Protein AF-A0A352WAB4-F1 (afdb_monomer)

Mean predicted aligned error: 4.37 Å

Solvent-accessible surface area (backbone atoms only — not comparable to full-atom values): 11635 Å² total; per-residue (Å²): 96,62,97,75,76,41,81,48,67,45,80,41,68,68,40,33,43,57,51,82,35,66,57,53,46,43,22,60,75,52,30,84,79,24,94,40,38,74,42,34,54,68,78,48,79,74,64,39,74,54,77,74,36,40,43,47,30,53,73,90,53,38,40,57,24,40,22,42,33,52,85,38,66,71,46,35,52,53,55,46,51,52,54,46,46,48,40,66,76,67,59,44,40,23,39,37,29,42,61,39,77,81,43,60,67,68,49,40,33,52,43,35,56,57,44,39,71,77,36,74,80,42,43,35,30,31,38,36,80,58,94,53,59,88,44,59,75,74,59,42,27,63,27,34,46,35,40,63,56,27,51,54,52,50,36,43,74,53,56,38,88,81,66,56,49,73,66,58,48,53,53,50,54,50,50,59,56,65,68,41,57,81,87,38,61,85,55,47,42,79,51,78,56,53,94,95,40,71,53,54,69,58,64,45,53,83,56,73,126

Secondary structure (DSSP, 8-state):
-GGGT---EEEE--SB--TT-HHHHHHHHHGGG-TTGGGB-BSSSS---SSS-SB-BSTTT-TT-BBB-TTSHHHHHHHHHHHHHHHHHS---EEEETTGGGS-HHHHHHHHHHHHHH-TT-EEEE--SS--GGG-SSSS-SEEB-HHHHHHHHHHHHTPSSPPPHHHHHHHHHHHHHHS-TTTGGG-B--S--SSS--HHHHHHTT--

Nearest PDB structures (foldseek):
  1j0i-assembly1_B  TM=9.759E-01  e=9.144E-22  Geobacillus stearothermophilus
  7d9b-assembly1_A  TM=9.570E-01  e=9.633E-20  Weissella cibaria
  1ea9-assembly1_C-2  TM=9.624E-01  e=3.804E-19  Bacillus sp. (in: firmicutes)
  7ehh-assembly1_A  TM=9.550E-01  e=3.376E-19  Weissella cibaria
  2z1k-assembly1_A  TM=9.160E-01  e=8.775E-19  Thermus thermophilus HB8

Foldseek 3Di:
DVVVVDAAEDEAELFWDFCPPPLNVQCLVPPPPRPSNQQWAAQDPPFDLDDATRTDADPHRNSRTTTTPCVDPVSLVVRLVVVLCCCQPVVHQEYEYPPQVNHDQVSQLVSLVSSCVSPVRYAYEYADQDDDQVQCPVSGHLEYALNQLLCLVLCAVLLPPVGQDPVNSVVSVVVSCVSHDPSSVVVYNDDNADPVGDDSVVSNVVDPD

Structure (mmCIF, N/CA/C/O backbone):
data_AF-A0A352WAB4-F1
#
_entry.id   AF-A0A352W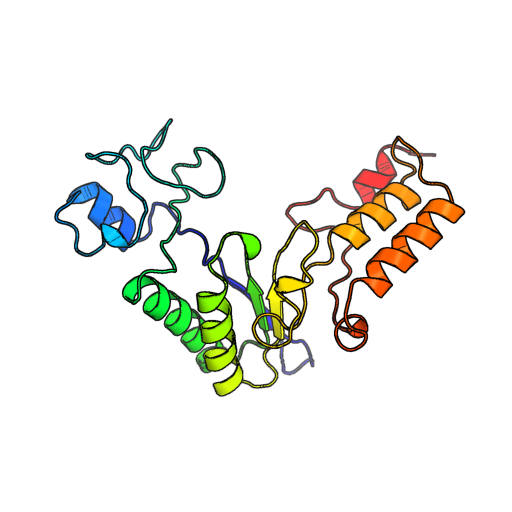AB4-F1
#
loop_
_atom_site.group_PDB
_atom_site.id
_atom_site.type_symbol
_atom_site.label_atom_id
_atom_site.label_alt_id
_atom_site.label_comp_id
_atom_site.label_asym_id
_atom_site.label_entity_id
_atom_site.label_seq_id
_atom_site.pdbx_PDB_ins_code
_atom_site.Cartn_x
_atom_site.Cartn_y
_atom_site.Cartn_z
_atom_site.occupancy
_atom_site.B_iso_or_equiv
_atom_site.auth_seq_id
_atom_site.auth_comp_id
_atom_site.auth_asym_id
_atom_site.auth_atom_id
_atom_site.pdbx_PDB_model_num
ATOM 1 N N . CYS A 1 1 ? -4.179 -21.364 6.417 1.00 95.06 1 CYS A N 1
ATOM 2 C CA . CYS A 1 1 ? -5.005 -20.365 7.130 1.00 95.06 1 CYS A CA 1
ATOM 3 C C . CYS A 1 1 ? -6.498 -20.596 6.914 1.00 95.06 1 CYS A C 1
ATOM 5 O O . CYS A 1 1 ? -7.199 -20.813 7.896 1.00 95.06 1 CYS A O 1
ATOM 7 N N . HIS A 1 2 ? -6.968 -20.674 5.665 1.00 96.94 2 HIS A N 1
ATOM 8 C CA . HIS A 1 2 ? -8.403 -20.753 5.342 1.00 96.94 2 HIS A CA 1
ATOM 9 C C . HIS A 1 2 ? -9.180 -21.908 5.980 1.00 96.94 2 HIS A C 1
ATOM 11 O O . HIS A 1 2 ? -10.268 -21.678 6.490 1.00 96.94 2 HIS A O 1
ATOM 17 N N . GLN A 1 3 ? -8.614 -23.118 6.069 1.00 97.69 3 GLN A N 1
ATOM 18 C CA . GLN A 1 3 ? -9.263 -24.253 6.762 1.00 97.69 3 GLN A CA 1
ATOM 19 C C . GLN A 1 3 ? -9.581 -23.978 8.245 1.00 97.69 3 GLN A C 1
ATOM 21 O O . GLN A 1 3 ? -10.360 -24.700 8.854 1.00 97.69 3 GLN A O 1
ATOM 26 N N . ARG A 1 4 ? -8.966 -22.946 8.836 1.00 97.94 4 ARG A N 1
ATOM 27 C CA . ARG A 1 4 ? -9.195 -22.495 10.215 1.00 97.94 4 ARG A CA 1
ATOM 28 C C . ARG A 1 4 ? -10.014 -21.198 10.288 1.00 97.94 4 ARG A C 1
ATOM 30 O O . ARG A 1 4 ? -10.058 -20.584 11.344 1.00 97.94 4 ARG A O 1
ATOM 37 N N . GLY A 1 5 ? -10.603 -20.744 9.179 1.00 97.19 5 GLY A N 1
ATOM 38 C CA . GLY A 1 5 ? -11.352 -19.483 9.114 1.00 97.19 5 GLY A CA 1
ATOM 39 C C . GLY A 1 5 ? -10.485 -18.219 9.200 1.00 97.19 5 GLY A C 1
ATOM 40 O O . GLY A 1 5 ? -11.012 -17.139 9.441 1.00 97.19 5 GLY A O 1
ATOM 41 N N . ILE A 1 6 ? -9.164 -18.335 9.015 1.00 97.56 6 ILE A N 1
ATOM 42 C CA . ILE A 1 6 ? -8.229 -17.200 9.062 1.00 97.56 6 ILE A CA 1
ATOM 43 C C . ILE A 1 6 ? -8.005 -16.675 7.644 1.00 97.56 6 ILE A C 1
ATOM 45 O O . ILE A 1 6 ? -7.557 -17.433 6.777 1.00 97.56 6 ILE A O 1
ATOM 49 N N . ARG A 1 7 ? -8.286 -15.384 7.447 1.00 97.44 7 ARG A N 1
ATOM 50 C CA . ARG A 1 7 ? -8.025 -14.625 6.217 1.00 97.44 7 ARG A CA 1
ATOM 51 C C . ARG A 1 7 ? -6.558 -14.185 6.148 1.00 97.44 7 ARG A C 1
ATOM 53 O O . ARG A 1 7 ? -5.931 -13.977 7.186 1.00 97.44 7 ARG A O 1
ATOM 60 N N . VAL A 1 8 ? -6.014 -14.059 4.943 1.00 97.56 8 VAL A N 1
ATOM 61 C CA . VAL A 1 8 ? -4.622 -13.673 4.683 1.00 97.56 8 VAL A CA 1
ATOM 62 C C . VAL A 1 8 ? -4.590 -12.379 3.880 1.00 97.56 8 VAL A C 1
ATOM 64 O O . VAL A 1 8 ? -5.117 -12.322 2.773 1.00 97.56 8 VAL A O 1
ATOM 67 N N . VAL A 1 9 ? -3.940 -11.361 4.440 1.00 98.00 9 VAL A N 1
ATOM 68 C CA . VAL A 1 9 ? -3.674 -10.076 3.786 1.00 98.00 9 VAL A CA 1
ATOM 69 C C . VAL A 1 9 ? -2.183 -10.002 3.479 1.00 98.00 9 VAL A C 1
ATOM 71 O O . VAL A 1 9 ? -1.372 -10.305 4.357 1.00 98.00 9 VAL A O 1
ATOM 74 N N . LEU A 1 10 ? -1.828 -9.630 2.249 1.00 98.25 10 LEU A N 1
ATOM 75 C CA . LEU A 1 10 ? -0.438 -9.390 1.853 1.00 98.25 10 LEU A CA 1
ATOM 76 C C . LEU A 1 10 ? -0.120 -7.899 1.815 1.00 98.25 10 LEU A C 1
ATOM 78 O O . LEU A 1 10 ? -1.004 -7.076 1.590 1.00 98.25 10 LEU A O 1
ATOM 82 N N . ASP A 1 11 ? 1.152 -7.577 2.014 1.00 98.19 11 ASP A N 1
ATOM 83 C CA . ASP A 1 11 ? 1.681 -6.224 1.878 1.00 98.19 11 ASP A CA 1
ATOM 84 C C . ASP A 1 11 ? 2.101 -5.955 0.426 1.00 98.19 11 ASP A C 1
ATOM 86 O O . ASP A 1 11 ? 2.753 -6.795 -0.202 1.00 98.19 11 ASP A O 1
ATOM 90 N N . ALA A 1 12 ? 1.712 -4.805 -0.114 1.00 97.50 12 ALA A N 1
ATOM 91 C CA . ALA A 1 12 ? 1.989 -4.374 -1.475 1.00 97.50 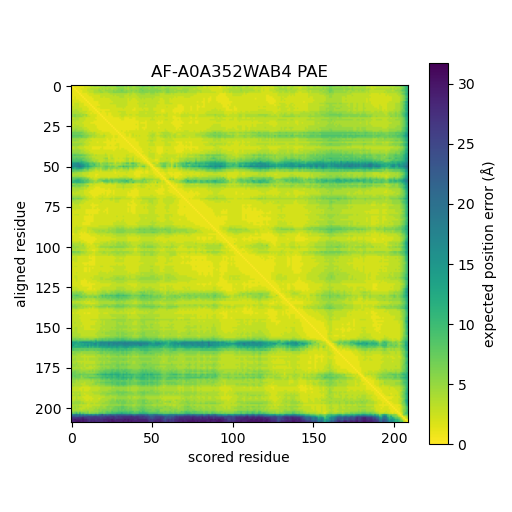12 ALA A CA 1
ATOM 92 C C . ALA A 1 12 ? 2.790 -3.071 -1.474 1.00 97.50 12 ALA A C 1
ATOM 94 O O . ALA A 1 12 ? 2.246 -1.984 -1.274 1.00 97.50 12 ALA A O 1
ATOM 95 N N . VAL A 1 13 ? 4.080 -3.195 -1.787 1.00 97.31 13 VAL A N 1
ATOM 96 C CA . VAL A 1 13 ? 5.016 -2.075 -1.922 1.00 97.31 13 VAL A CA 1
ATOM 97 C C . VAL A 1 13 ? 5.036 -1.604 -3.378 1.00 97.31 13 VAL A C 1
ATOM 99 O O . VAL A 1 13 ? 5.866 -2.032 -4.175 1.00 97.31 13 VAL A O 1
ATOM 102 N N . PHE A 1 14 ? 4.055 -0.779 -3.757 1.00 97.31 14 PHE A N 1
ATOM 103 C CA . PHE A 1 14 ? 3.899 -0.274 -5.135 1.00 97.31 14 PHE A CA 1
ATOM 104 C C . PHE A 1 14 ? 4.425 1.147 -5.346 1.00 97.31 14 PHE A C 1
ATOM 106 O O . PHE A 1 14 ? 4.592 1.569 -6.489 1.00 97.31 14 PHE A O 1
ATOM 113 N N . ASN A 1 15 ? 4.721 1.871 -4.265 1.00 96.94 15 ASN A N 1
ATOM 114 C CA . ASN A 1 15 ? 5.292 3.214 -4.334 1.00 96.94 15 ASN A CA 1
ATOM 115 C C . ASN A 1 15 ? 6.749 3.207 -4.834 1.00 96.94 15 ASN A C 1
ATOM 117 O O . ASN A 1 15 ? 7.172 4.079 -5.591 1.00 96.94 15 ASN A O 1
ATOM 121 N N . HIS A 1 16 ? 7.531 2.215 -4.418 1.00 97.19 16 HIS A N 1
ATOM 122 C CA . HIS A 1 16 ? 8.955 2.105 -4.715 1.00 97.19 16 HIS A CA 1
ATOM 123 C C . HIS A 1 16 ? 9.355 0.638 -4.888 1.00 97.19 16 HIS A C 1
ATOM 125 O O . HIS A 1 16 ? 8.635 -0.263 -4.464 1.00 97.19 16 HIS A O 1
ATOM 131 N N . SER A 1 17 ? 10.505 0.388 -5.512 1.00 97.00 17 SER A N 1
ATOM 132 C CA . SER A 1 17 ? 11.102 -0.950 -5.583 1.00 97.00 17 SER A CA 1
ATOM 133 C C . SER A 1 17 ? 12.377 -1.027 -4.750 1.00 97.00 17 SER A C 1
ATOM 135 O O . SER A 1 17 ? 12.909 -0.006 -4.326 1.00 97.00 17 SER A O 1
ATOM 137 N N . GLY A 1 18 ? 12.916 -2.232 -4.562 1.00 95.94 18 GLY A N 1
ATOM 138 C CA . GLY A 1 18 ? 14.302 -2.393 -4.120 1.00 95.94 18 GLY A CA 1
ATOM 139 C C . GLY A 1 18 ? 15.288 -1.916 -5.190 1.00 95.94 18 GLY A C 1
ATOM 140 O O . GLY A 1 18 ? 14.968 -1.896 -6.384 1.00 95.94 18 GLY A O 1
ATOM 141 N N . SER A 1 19 ? 16.501 -1.544 -4.783 1.00 93.94 19 SER A N 1
ATOM 142 C CA . SER A 1 19 ? 17.574 -1.197 -5.719 1.00 93.94 19 SER A CA 1
ATOM 143 C C . SER A 1 19 ? 18.070 -2.402 -6.516 1.00 93.94 19 SER A C 1
ATOM 145 O O . SER A 1 19 ? 18.648 -2.219 -7.576 1.00 93.94 19 SER A O 1
ATOM 147 N N . ASP A 1 20 ? 17.826 -3.629 -6.071 1.00 96.31 20 ASP A N 1
ATOM 148 C CA . ASP A 1 20 ? 18.112 -4.872 -6.794 1.00 96.31 20 ASP A CA 1
ATOM 149 C C . ASP A 1 20 ? 17.060 -5.222 -7.861 1.00 96.31 20 ASP A C 1
ATOM 151 O O . ASP A 1 20 ? 17.245 -6.169 -8.629 1.00 96.31 20 ASP A O 1
ATOM 155 N N . PHE A 1 21 ? 15.977 -4.445 -7.958 1.00 97.75 21 PHE A N 1
ATOM 156 C CA . PHE A 1 21 ? 14.922 -4.661 -8.938 1.00 97.75 21 PHE A CA 1
ATOM 157 C C . PHE A 1 21 ? 15.471 -4.609 -10.371 1.00 97.75 21 PHE A C 1
ATOM 159 O O . PHE A 1 21 ? 16.141 -3.654 -10.765 1.00 97.75 21 PHE A O 1
ATOM 166 N N . ALA A 1 22 ? 15.177 -5.638 -11.171 1.00 98.06 22 ALA A N 1
ATOM 167 C CA . ALA A 1 22 ? 15.806 -5.829 -12.478 1.00 98.06 22 ALA A CA 1
ATOM 168 C C . ALA A 1 22 ? 15.643 -4.630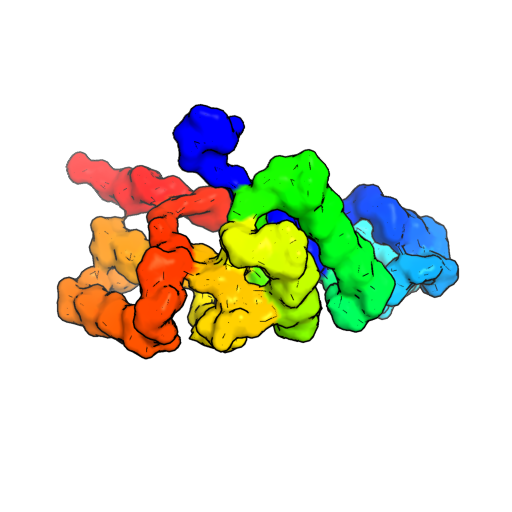 -13.445 1.00 98.06 22 ALA A C 1
ATOM 170 O O . ALA A 1 22 ? 16.651 -4.235 -14.040 1.00 98.06 22 ALA A O 1
ATOM 171 N N . PRO A 1 23 ? 14.459 -3.991 -13.571 1.00 97.75 23 PRO A N 1
ATOM 172 C CA . PRO A 1 23 ? 14.311 -2.732 -14.305 1.00 97.75 23 PRO A CA 1
ATOM 173 C C . PRO A 1 23 ? 15.235 -1.616 -13.813 1.00 97.75 23 PRO A C 1
ATOM 175 O O . PRO A 1 23 ? 15.860 -0.939 -14.623 1.00 97.75 23 PRO A O 1
ATOM 178 N N . PHE A 1 24 ? 15.392 -1.452 -12.498 1.00 97.69 24 PHE A N 1
ATOM 179 C CA . PHE A 1 24 ? 16.281 -0.430 -11.947 1.00 97.69 24 PHE A CA 1
ATOM 180 C C . PHE A 1 24 ? 17.757 -0.747 -12.224 1.00 97.69 24 PHE A C 1
ATOM 182 O O . PHE A 1 24 ? 18.517 0.125 -12.640 1.00 97.69 24 PHE A O 1
ATOM 189 N N . GLN A 1 25 ? 18.164 -2.009 -12.072 1.00 97.69 25 GLN A N 1
ATOM 190 C CA . GLN A 1 25 ? 19.521 -2.463 -12.395 1.00 97.69 25 GLN A CA 1
ATOM 191 C C . GLN A 1 25 ? 19.876 -2.255 -13.875 1.00 97.69 25 GLN A C 1
ATOM 193 O O . GLN A 1 25 ? 21.022 -1.943 -14.208 1.00 97.69 25 GLN A O 1
ATOM 198 N N . ASP A 1 26 ? 18.904 -2.395 -14.778 1.00 97.62 26 ASP A N 1
ATOM 199 C CA . ASP A 1 26 ? 19.096 -2.090 -16.195 1.00 97.62 26 ASP A CA 1
ATOM 200 C C . ASP A 1 26 ? 19.312 -0.588 -16.444 1.00 97.62 26 ASP A C 1
ATOM 202 O O . ASP A 1 26 ? 20.249 -0.227 -17.160 1.00 97.62 26 ASP A O 1
ATOM 206 N N . VAL A 1 27 ? 18.542 0.282 -15.781 1.00 97.00 27 VAL A N 1
ATOM 207 C CA . VAL A 1 27 ? 18.735 1.744 -15.813 1.00 97.00 27 VAL A CA 1
ATOM 208 C C . VAL A 1 27 ? 20.098 2.146 -15.252 1.00 97.00 27 VAL A C 1
ATOM 210 O O . VAL A 1 27 ? 20.774 2.996 -15.827 1.00 97.00 27 VAL A O 1
ATOM 213 N N . VAL A 1 28 ? 20.553 1.526 -14.162 1.00 95.38 28 VAL A N 1
ATOM 214 C CA . VAL A 1 28 ? 21.891 1.783 -13.601 1.00 95.38 28 VAL A CA 1
ATOM 215 C C . VAL A 1 28 ? 22.989 1.428 -14.610 1.00 95.38 28 VAL A C 1
ATOM 217 O O . VAL A 1 28 ? 23.964 2.168 -14.740 1.00 95.38 28 VAL A O 1
ATOM 220 N N . ARG A 1 29 ? 22.828 0.323 -15.350 1.00 96.12 29 ARG A N 1
ATOM 221 C CA . ARG A 1 29 ? 23.814 -0.160 -16.329 1.00 96.12 29 ARG A CA 1
ATOM 222 C C . ARG A 1 29 ? 23.819 0.638 -17.633 1.00 96.12 29 ARG A C 1
ATOM 224 O O . ARG A 1 29 ? 24.889 0.882 -18.182 1.00 96.12 29 ARG A O 1
ATOM 231 N N . THR A 1 30 ? 22.644 0.975 -18.160 1.00 96.25 30 THR A N 1
ATOM 232 C CA . THR A 1 30 ? 22.479 1.505 -19.529 1.00 96.25 30 THR A CA 1
ATOM 233 C C . THR A 1 30 ? 22.049 2.972 -19.565 1.00 96.25 30 THR A C 1
ATOM 235 O O . THR A 1 30 ? 22.106 3.622 -20.606 1.00 96.25 30 THR A O 1
ATOM 238 N N . GLY A 1 31 ? 21.679 3.541 -18.419 1.00 94.94 31 GLY A N 1
ATOM 239 C CA . GLY A 1 31 ? 21.281 4.934 -18.304 1.00 94.94 31 GLY A CA 1
ATOM 240 C C . GLY A 1 31 ? 20.037 5.248 -19.133 1.00 94.94 31 GLY A C 1
ATOM 241 O O . GLY A 1 31 ? 19.014 4.576 -19.021 1.00 94.94 31 GLY A O 1
ATOM 242 N N . ARG A 1 32 ? 20.126 6.305 -19.950 1.00 94.81 32 ARG A N 1
ATOM 243 C CA . ARG A 1 32 ? 19.007 6.823 -20.760 1.00 94.81 32 ARG A CA 1
ATOM 244 C C . ARG A 1 32 ? 18.524 5.851 -21.829 1.00 94.81 32 ARG A C 1
ATOM 246 O O . ARG A 1 32 ? 17.384 5.972 -22.258 1.00 94.81 32 ARG A O 1
ATOM 253 N N . ASP A 1 33 ? 19.381 4.923 -22.238 1.00 96.31 33 ASP A N 1
ATOM 254 C CA . ASP A 1 33 ? 19.072 3.960 -23.293 1.00 96.31 33 ASP A CA 1
ATOM 255 C C . ASP A 1 33 ? 18.287 2.751 -22.755 1.00 96.31 33 ASP A C 1
ATOM 257 O O . ASP A 1 33 ? 17.853 1.897 -23.529 1.00 96.31 33 ASP A O 1
ATOM 261 N N . SER A 1 34 ? 18.075 2.678 -21.433 1.00 97.31 34 SER A N 1
ATOM 262 C CA . SER A 1 34 ? 17.253 1.643 -20.813 1.00 97.31 34 SER A CA 1
ATOM 263 C C . SER A 1 34 ? 15.797 1.746 -21.279 1.00 97.31 34 SER A C 1
ATOM 265 O O . SER A 1 34 ? 15.194 2.819 -21.157 1.00 97.31 34 SER A O 1
ATOM 267 N N . PRO A 1 35 ? 15.152 0.635 -21.683 1.00 96.75 35 PRO A N 1
ATOM 268 C CA . PRO A 1 35 ? 13.706 0.616 -21.900 1.00 96.75 35 PRO A CA 1
ATOM 269 C C . PRO A 1 35 ? 12.908 0.908 -20.616 1.00 96.75 35 PRO A C 1
ATOM 271 O O . PRO A 1 35 ? 11.725 1.234 -20.687 1.00 96.75 35 PRO A O 1
ATOM 274 N N . TYR A 1 36 ? 13.548 0.817 -19.446 1.00 97.75 36 TYR A N 1
ATOM 275 C CA . TYR A 1 36 ? 12.955 1.087 -18.140 1.00 97.75 36 TYR A CA 1
ATOM 276 C C . TYR A 1 36 ? 13.287 2.484 -17.605 1.00 97.75 36 TYR A C 1
ATOM 278 O O . TYR A 1 36 ? 12.899 2.806 -16.487 1.00 97.75 36 TYR A O 1
ATOM 286 N N . ALA A 1 37 ? 13.963 3.347 -18.374 1.00 96.12 37 ALA A N 1
ATOM 287 C CA . ALA A 1 37 ? 14.334 4.690 -17.916 1.00 96.12 37 ALA A CA 1
ATOM 288 C C . ALA A 1 37 ? 13.123 5.508 -17.434 1.00 96.12 37 ALA A C 1
ATOM 290 O O . ALA A 1 37 ? 13.226 6.236 -16.453 1.00 96.12 37 ALA A O 1
ATOM 291 N N . ALA A 1 38 ? 11.965 5.349 -18.085 1.00 97.00 38 ALA A N 1
ATOM 292 C CA . ALA A 1 38 ? 10.726 6.025 -17.703 1.00 97.00 38 ALA 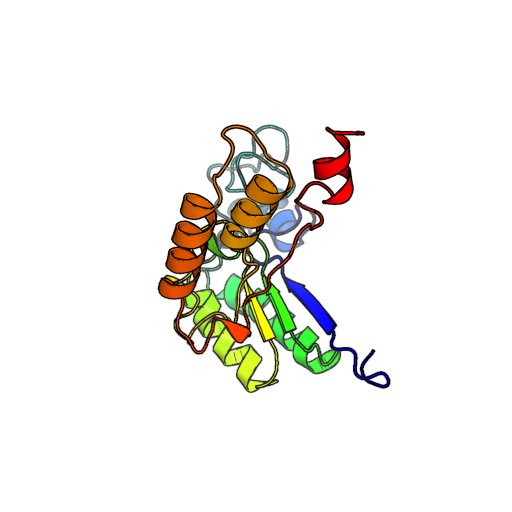A CA 1
ATOM 293 C C . ALA A 1 38 ? 10.047 5.428 -16.456 1.00 97.00 38 ALA A C 1
ATOM 295 O O . ALA A 1 38 ? 9.150 6.054 -15.907 1.00 97.00 38 ALA A O 1
ATOM 296 N N . TRP A 1 39 ? 10.450 4.238 -15.991 1.00 97.94 39 TRP A N 1
ATOM 297 C CA . TRP A 1 39 ? 9.844 3.598 -14.816 1.00 97.94 39 TRP A CA 1
ATOM 298 C C . TRP A 1 39 ? 10.196 4.306 -13.504 1.00 97.94 39 TRP A C 1
ATOM 300 O O . TRP A 1 39 ? 9.540 4.068 -12.492 1.00 97.94 39 TRP A O 1
ATOM 310 N N . PHE A 1 40 ? 11.207 5.176 -13.525 1.00 97.19 40 PHE A N 1
ATOM 311 C CA . PHE A 1 40 ? 11.717 5.905 -12.371 1.00 97.19 40 PHE A CA 1
ATOM 312 C C . PHE A 1 40 ? 11.872 7.384 -12.725 1.00 97.19 40 PHE A C 1
ATOM 314 O O . PHE A 1 40 ? 12.186 7.733 -13.864 1.00 97.19 40 PHE A O 1
ATOM 321 N N . ASN A 1 41 ? 11.716 8.269 -11.745 1.00 96.06 41 ASN A N 1
ATOM 322 C CA . ASN A 1 41 ? 11.993 9.688 -11.943 1.00 96.06 41 ASN A CA 1
ATOM 323 C C . ASN A 1 41 ? 13.485 9.979 -11.729 1.00 96.06 41 ASN A C 1
ATOM 325 O O . ASN A 1 41 ? 13.961 10.045 -10.597 1.00 96.06 41 ASN A O 1
ATOM 329 N N . ILE A 1 42 ? 14.244 10.125 -12.816 1.00 96.12 42 ILE A N 1
ATOM 330 C CA . ILE A 1 42 ? 15.704 10.292 -12.785 1.00 96.12 42 ILE A CA 1
ATOM 331 C C . ILE A 1 42 ? 16.077 11.741 -13.092 1.00 96.12 42 ILE A C 1
ATOM 333 O O . ILE A 1 42 ? 15.822 12.246 -14.185 1.00 96.12 42 ILE A O 1
ATOM 337 N N . TYR A 1 43 ? 16.772 12.395 -12.162 1.00 94.88 43 TYR A N 1
ATOM 338 C CA . TYR A 1 43 ? 17.172 13.797 -12.294 1.00 94.88 43 TYR A CA 1
ATOM 339 C C . TYR A 1 43 ? 18.430 13.969 -13.149 1.00 94.88 43 TYR A C 1
ATOM 341 O O . TYR A 1 43 ? 18.575 14.957 -13.873 1.00 94.88 43 TYR A O 1
ATOM 349 N N . LYS A 1 44 ? 19.378 13.026 -13.061 1.00 95.25 44 LYS A N 1
ATOM 350 C CA . LYS A 1 44 ? 20.656 13.100 -13.781 1.00 95.25 44 LYS A CA 1
ATOM 351 C C . LYS A 1 44 ? 21.212 11.710 -14.098 1.00 95.25 44 LYS A C 1
ATOM 353 O O . LYS A 1 44 ? 21.024 10.771 -13.341 1.00 95.25 44 LYS A O 1
ATOM 358 N N . TYR A 1 45 ? 21.958 11.620 -15.199 1.00 93.38 45 TYR A N 1
ATOM 359 C CA . TYR A 1 45 ? 22.739 10.440 -15.582 1.00 93.38 45 TYR A CA 1
ATOM 360 C C . TYR A 1 45 ? 24.249 10.748 -15.529 1.00 93.38 45 TYR A C 1
ATOM 362 O O . TYR A 1 45 ? 24.625 11.904 -15.765 1.00 93.38 45 TYR A O 1
ATOM 370 N N . PRO A 1 46 ? 25.123 9.756 -15.260 1.00 93.00 46 PRO A N 1
ATOM 371 C CA . PRO A 1 46 ? 24.804 8.376 -14.865 1.00 93.00 46 PRO A CA 1
ATOM 372 C C . PRO A 1 46 ? 24.139 8.305 -13.480 1.00 93.00 46 PRO A C 1
ATOM 374 O O . PRO A 1 46 ? 24.213 9.266 -12.713 1.00 93.00 46 PRO A O 1
ATOM 377 N N . ILE A 1 47 ? 23.467 7.191 -13.176 1.00 93.19 47 ILE A N 1
ATOM 378 C CA . ILE A 1 47 ? 22.795 6.995 -11.884 1.00 93.19 47 ILE A CA 1
ATOM 379 C C . ILE A 1 47 ? 23.827 6.944 -10.756 1.00 93.19 47 ILE A C 1
ATOM 381 O O . ILE A 1 47 ? 24.825 6.230 -10.837 1.00 93.19 47 ILE A O 1
ATOM 385 N N . VAL A 1 48 ? 23.558 7.678 -9.682 1.00 90.31 48 VAL A N 1
ATOM 386 C CA . VAL A 1 48 ? 24.302 7.617 -8.424 1.00 90.31 48 VAL A CA 1
ATOM 387 C C . VAL A 1 48 ? 23.429 6.863 -7.426 1.00 90.31 48 VAL A C 1
ATOM 389 O O . VAL A 1 48 ? 22.539 7.440 -6.819 1.00 90.31 48 VAL A O 1
ATOM 392 N N . ALA A 1 49 ? 23.645 5.555 -7.273 1.00 82.62 49 ALA A N 1
ATOM 393 C CA . ALA A 1 49 ? 22.840 4.690 -6.397 1.00 82.62 49 ALA A CA 1
ATOM 394 C C . ALA A 1 49 ? 23.402 4.567 -4.963 1.00 82.62 49 ALA A C 1
ATOM 396 O O . ALA A 1 49 ? 23.202 3.561 -4.289 1.00 82.62 49 ALA A O 1
ATOM 397 N N . SER A 1 50 ? 24.136 5.579 -4.494 1.00 83.75 50 SER A N 1
ATOM 398 C CA . SER A 1 50 ? 24.761 5.602 -3.167 1.00 83.75 50 SER A CA 1
ATOM 399 C C . SER A 1 50 ? 24.884 7.029 -2.643 1.00 83.75 50 SER A C 1
ATOM 401 O O . SER A 1 50 ? 25.144 7.943 -3.424 1.00 83.75 50 SER A O 1
ATOM 403 N N . GLY A 1 51 ? 24.798 7.226 -1.328 1.00 86.94 51 GLY A N 1
ATOM 404 C CA . GLY A 1 51 ? 24.923 8.556 -0.730 1.00 86.94 51 GLY A CA 1
ATOM 405 C C . GLY A 1 51 ? 23.728 9.435 -1.092 1.00 86.94 51 GLY A C 1
ATOM 406 O O . GLY A 1 51 ? 22.635 9.184 -0.604 1.00 86.94 51 GLY A O 1
ATOM 407 N N . ALA A 1 52 ? 23.937 10.446 -1.938 1.00 89.31 52 ALA A N 1
ATOM 408 C CA . ALA A 1 52 ? 22.879 11.330 -2.426 1.00 89.31 52 ALA A CA 1
ATOM 409 C C . ALA A 1 52 ? 22.369 10.846 -3.800 1.00 89.31 52 ALA A C 1
ATOM 411 O O . ALA A 1 52 ? 23.027 11.122 -4.811 1.00 89.31 52 ALA A O 1
ATOM 412 N N . PRO A 1 53 ? 21.237 10.115 -3.861 1.00 93.25 53 PRO A N 1
ATOM 413 C CA . PRO A 1 53 ? 20.711 9.611 -5.118 1.00 93.25 53 PRO A CA 1
ATOM 414 C C . PRO A 1 53 ? 20.254 10.744 -6.036 1.00 93.25 53 PRO A C 1
ATOM 416 O O . PRO A 1 53 ? 19.714 11.756 -5.594 1.00 93.25 53 PRO A O 1
ATOM 419 N N . ASN A 1 54 ? 20.471 10.570 -7.338 1.00 94.69 54 ASN A N 1
ATOM 420 C CA . ASN A 1 54 ? 20.073 11.525 -8.375 1.00 94.69 54 ASN A CA 1
ATOM 421 C C . ASN A 1 54 ? 18.789 11.103 -9.107 1.00 94.69 54 ASN A C 1
ATOM 423 O O . ASN A 1 54 ? 18.640 11.336 -10.308 1.00 94.69 54 ASN A O 1
ATOM 427 N N . TYR A 1 55 ? 17.881 10.488 -8.361 1.00 95.06 55 TYR A N 1
ATOM 428 C CA . TYR A 1 55 ? 16.554 10.043 -8.766 1.00 95.06 55 TYR A CA 1
ATOM 429 C C . TYR A 1 55 ? 15.616 10.129 -7.556 1.00 95.06 55 TYR A C 1
ATOM 431 O O . TYR A 1 55 ? 16.070 10.265 -6.417 1.00 95.06 55 TYR A O 1
ATOM 439 N N . GLU A 1 56 ? 14.314 10.081 -7.800 1.00 95.62 56 GLU A N 1
ATOM 440 C CA . GLU A 1 56 ? 13.299 10.090 -6.753 1.00 95.62 56 GLU A CA 1
ATOM 441 C C . GLU A 1 56 ? 13.278 8.761 -5.989 1.00 95.62 56 GLU A C 1
ATOM 443 O O . GLU A 1 56 ? 13.327 7.680 -6.579 1.00 95.62 56 GLU A O 1
ATOM 448 N N . THR A 1 57 ? 13.214 8.841 -4.663 1.00 95.31 57 THR A N 1
ATOM 449 C CA . THR A 1 57 ? 13.222 7.688 -3.755 1.00 95.31 57 THR A CA 1
ATOM 450 C C . THR A 1 57 ? 11.995 7.701 -2.863 1.00 95.31 57 THR A C 1
ATOM 452 O O . THR A 1 57 ? 11.339 8.731 -2.731 1.00 95.31 57 THR A O 1
ATOM 455 N N . PHE A 1 58 ? 11.724 6.587 -2.185 1.00 90.75 58 PHE A N 1
ATOM 456 C CA . PHE A 1 58 ? 10.915 6.641 -0.974 1.00 90.75 58 PHE A CA 1
ATOM 457 C C . PHE A 1 58 ? 11.568 7.584 0.039 1.00 90.75 58 PHE A C 1
ATOM 459 O O . PHE A 1 58 ? 12.765 7.464 0.328 1.00 90.75 58 PHE A O 1
ATOM 466 N N . SER A 1 59 ? 10.783 8.520 0.578 1.00 87.50 59 SER A N 1
ATOM 467 C CA . SER A 1 59 ? 11.289 9.588 1.439 1.00 87.50 59 SER A CA 1
ATOM 468 C C . SER A 1 59 ? 12.459 10.355 0.785 1.00 87.50 59 SER A C 1
ATOM 470 O O . SER A 1 59 ? 12.675 10.325 -0.429 1.00 87.50 59 SER A O 1
ATOM 472 N N . CYS A 1 60 ? 13.237 11.086 1.579 1.00 84.19 60 CYS A N 1
ATOM 473 C CA . CYS A 1 60 ? 14.353 11.882 1.083 1.00 84.19 60 CYS A CA 1
ATOM 474 C C . CYS A 1 60 ? 15.677 11.105 1.156 1.00 84.19 60 CYS A C 1
ATOM 476 O O . CYS A 1 60 ? 16.264 10.962 2.228 1.00 84.19 60 CYS A O 1
ATOM 478 N N . GLY A 1 61 ? 16.177 10.651 0.001 1.00 86.38 61 GLY A N 1
ATOM 479 C CA . GLY A 1 61 ? 17.565 10.204 -0.153 1.00 86.38 61 GLY A CA 1
ATOM 480 C C . GLY A 1 61 ? 17.836 8.733 0.169 1.00 86.38 61 GLY A C 1
ATOM 481 O O . GLY A 1 61 ? 18.994 8.362 0.368 1.00 86.38 61 GLY A O 1
ATOM 482 N N . ILE A 1 62 ? 16.812 7.875 0.202 1.00 92.31 62 ILE A N 1
ATOM 483 C CA . ILE A 1 62 ? 16.990 6.439 0.452 1.00 92.31 62 ILE A CA 1
ATOM 484 C C . ILE A 1 62 ? 17.357 5.735 -0.860 1.00 92.31 62 ILE A C 1
ATOM 486 O O . ILE A 1 62 ? 16.506 5.226 -1.584 1.00 92.31 62 ILE A O 1
ATOM 490 N N . ALA A 1 63 ? 18.654 5.682 -1.168 1.00 93.00 63 ALA A N 1
ATOM 491 C CA . ALA A 1 63 ? 19.169 5.124 -2.425 1.00 93.00 63 ALA A CA 1
ATOM 492 C C . ALA A 1 63 ? 18.841 3.628 -2.658 1.00 93.00 63 ALA A C 1
ATOM 494 O O . ALA A 1 63 ? 18.995 3.117 -3.763 1.00 93.00 63 ALA A O 1
ATOM 495 N N . SER A 1 64 ? 18.401 2.891 -1.638 1.00 94.31 64 SER A N 1
ATOM 496 C CA . SER A 1 64 ? 17.945 1.505 -1.801 1.00 94.31 64 SER A CA 1
ATOM 497 C C . SER A 1 64 ? 16.496 1.382 -2.281 1.00 94.31 64 SER A C 1
ATOM 499 O O . SER A 1 64 ? 16.061 0.266 -2.544 1.00 94.31 64 SER A O 1
ATOM 501 N N . MET A 1 65 ? 15.751 2.490 -2.359 1.00 96.44 65 MET A N 1
ATOM 502 C CA . MET A 1 65 ? 14.305 2.505 -2.600 1.00 96.44 65 MET A CA 1
ATOM 503 C C . MET A 1 65 ? 13.919 3.498 -3.711 1.00 96.44 65 MET A C 1
ATOM 505 O O . MET A 1 65 ? 13.320 4.536 -3.419 1.00 96.44 65 MET A O 1
ATOM 509 N N . PRO A 1 66 ? 14.278 3.242 -4.982 1.00 96.94 66 PRO A N 1
ATOM 510 C CA . PRO A 1 66 ? 13.841 4.068 -6.110 1.00 96.94 66 PRO A CA 1
ATOM 511 C C . PRO A 1 66 ? 12.309 4.090 -6.252 1.00 96.94 66 PRO A C 1
ATOM 513 O O . PRO A 1 66 ? 11.664 3.038 -6.275 1.00 96.94 66 PRO A O 1
ATOM 516 N N . LYS A 1 67 ? 11.726 5.290 -6.373 1.00 97.44 67 LYS A N 1
ATOM 517 C CA . LYS A 1 67 ? 10.279 5.481 -6.541 1.00 97.44 67 LYS A CA 1
ATOM 518 C C . LYS A 1 67 ? 9.837 5.052 -7.941 1.00 97.44 67 LYS A C 1
ATOM 520 O O . LYS A 1 67 ? 10.477 5.399 -8.936 1.00 97.44 67 LYS A O 1
ATOM 525 N N . LEU A 1 68 ? 8.735 4.313 -8.005 1.00 97.81 68 LEU A N 1
ATOM 526 C CA . LEU A 1 68 ? 8.135 3.831 -9.244 1.00 97.81 68 LEU A CA 1
ATOM 527 C C . LEU A 1 68 ? 7.142 4.852 -9.806 1.00 97.81 68 LEU A C 1
ATOM 529 O O . LEU A 1 68 ? 6.270 5.363 -9.101 1.00 97.81 68 LEU A O 1
ATOM 533 N N . MET A 1 69 ? 7.228 5.095 -11.110 1.00 96.94 69 MET A N 1
ATOM 534 C CA . MET A 1 69 ? 6.338 6.002 -11.833 1.00 96.94 69 MET A CA 1
ATOM 535 C C . MET A 1 69 ? 5.035 5.291 -12.211 1.00 96.94 69 MET A C 1
ATOM 537 O O . MET A 1 69 ? 4.871 4.788 -13.319 1.00 96.94 69 MET A O 1
ATOM 541 N N . THR A 1 70 ? 4.109 5.196 -11.255 1.00 95.38 70 THR A N 1
ATOM 542 C CA . THR A 1 70 ? 2.817 4.481 -11.387 1.00 95.38 70 THR A CA 1
ATOM 543 C C . THR A 1 70 ? 1.821 5.128 -12.364 1.00 95.38 70 THR A C 1
ATOM 545 O O . THR A 1 70 ? 0.805 4.527 -12.735 1.00 95.38 70 THR A O 1
ATOM 548 N N . ASP A 1 71 ? 2.114 6.343 -12.822 1.00 93.25 71 ASP A N 1
ATOM 549 C CA . ASP A 1 71 ? 1.451 7.010 -13.940 1.00 93.25 71 ASP A CA 1
ATOM 550 C C . ASP A 1 71 ? 1.837 6.394 -15.297 1.00 93.25 71 ASP A C 1
ATOM 552 O O . ASP A 1 71 ? 1.026 6.415 -16.225 1.00 93.25 71 ASP A O 1
ATOM 556 N N . GLN A 1 72 ? 3.022 5.781 -15.405 1.00 96.25 72 GLN A N 1
ATOM 557 C CA . GLN A 1 72 ? 3.466 5.107 -16.620 1.00 96.25 72 GLN A CA 1
ATOM 558 C C . GLN A 1 72 ? 2.677 3.813 -16.852 1.00 96.25 72 GLN A C 1
ATOM 560 O O . GLN A 1 72 ? 2.705 2.918 -15.999 1.00 96.25 72 GLN A O 1
ATOM 565 N N . PRO A 1 73 ? 2.044 3.632 -18.030 1.00 96.44 73 PRO A N 1
ATOM 566 C CA . PRO A 1 73 ? 1.224 2.453 -18.311 1.00 96.44 73 PRO A CA 1
ATOM 567 C C . PRO A 1 73 ? 1.955 1.119 -18.115 1.00 96.44 73 PRO A C 1
ATOM 569 O O . PRO A 1 73 ? 1.371 0.170 -17.605 1.00 96.44 73 PRO A O 1
ATOM 572 N N . ALA A 1 74 ? 3.243 1.048 -18.470 1.00 97.06 74 ALA A N 1
ATOM 573 C CA . ALA A 1 74 ? 4.039 -0.172 -18.322 1.00 97.06 74 ALA A CA 1
ATOM 574 C C . ALA A 1 74 ? 4.286 -0.547 -16.849 1.00 97.06 74 ALA A C 1
ATOM 576 O O . ALA A 1 74 ? 4.180 -1.719 -16.492 1.00 97.06 74 ALA A O 1
ATOM 577 N N . VAL A 1 75 ? 4.572 0.444 -15.995 1.00 97.44 75 VAL A N 1
ATOM 578 C CA . VAL A 1 75 ? 4.741 0.246 -14.545 1.00 97.44 75 VAL A CA 1
ATOM 579 C C . VAL A 1 75 ? 3.409 -0.160 -13.931 1.00 97.44 75 VAL A C 1
ATOM 581 O O . VAL A 1 75 ? 3.340 -1.137 -13.188 1.00 97.44 75 VAL A O 1
ATOM 584 N N . ARG A 1 76 ? 2.338 0.563 -14.279 1.00 97.44 76 ARG A N 1
ATOM 585 C CA . ARG A 1 76 ? 0.991 0.276 -13.794 1.00 97.44 76 ARG A CA 1
ATOM 586 C C . ARG A 1 76 ? 0.578 -1.158 -14.096 1.00 97.44 76 ARG A C 1
ATOM 588 O O . ARG A 1 76 ? 0.181 -1.879 -13.184 1.00 97.44 76 ARG A O 1
ATOM 595 N N . GLU A 1 77 ? 0.709 -1.570 -15.354 1.00 98.12 77 GLU A N 1
ATOM 596 C CA . GLU A 1 77 ? 0.335 -2.914 -15.781 1.00 98.12 77 GLU A CA 1
ATOM 597 C C . GLU A 1 77 ? 1.153 -3.977 -15.045 1.00 98.12 77 GLU A C 1
ATOM 599 O O . GLU A 1 77 ? 0.581 -4.937 -14.535 1.00 98.12 77 GLU A O 1
ATOM 604 N N . TYR A 1 78 ? 2.470 -3.784 -14.923 1.00 98.25 78 TYR A N 1
ATOM 605 C CA . TYR A 1 78 ? 3.348 -4.713 -14.212 1.00 98.25 78 TYR A CA 1
ATOM 606 C C . TYR A 1 78 ? 2.918 -4.919 -12.750 1.00 98.25 78 TYR A C 1
ATOM 608 O O . TYR A 1 78 ? 2.782 -6.056 -12.293 1.00 98.25 78 TYR A O 1
ATOM 616 N N . LEU A 1 79 ? 2.669 -3.829 -12.019 1.00 98.25 79 LEU A N 1
ATOM 617 C CA . LEU A 1 79 ? 2.309 -3.886 -10.600 1.00 98.25 79 LEU A CA 1
ATOM 618 C C . LEU A 1 79 ? 0.919 -4.490 -10.384 1.00 98.25 79 LEU A C 1
ATOM 620 O O . LEU A 1 79 ? 0.747 -5.345 -9.513 1.00 98.25 79 LEU A O 1
ATOM 624 N N . ILE A 1 80 ? -0.070 -4.093 -11.194 1.00 98.44 80 ILE A N 1
ATOM 625 C CA . ILE A 1 80 ? -1.418 -4.645 -11.058 1.00 98.44 80 ILE A CA 1
ATOM 626 C C . ILE A 1 80 ? -1.425 -6.128 -11.447 1.00 98.44 80 ILE A C 1
ATOM 628 O O . ILE A 1 80 ? -1.997 -6.926 -10.708 1.00 98.44 80 ILE A O 1
ATOM 632 N N . GLN A 1 81 ? -0.735 -6.544 -12.517 1.00 98.31 81 GLN A N 1
ATOM 633 C CA . GLN A 1 81 ? -0.616 -7.969 -12.859 1.00 98.31 81 GLN A CA 1
ATOM 634 C C . GLN A 1 81 ? 0.029 -8.790 -11.741 1.00 98.31 81 GLN A C 1
ATOM 636 O O . GLN A 1 81 ? -0.417 -9.909 -11.482 1.00 98.31 81 GLN A O 1
ATOM 641 N N . ALA A 1 82 ? 1.041 -8.250 -11.055 1.00 97.88 82 ALA A N 1
ATOM 642 C CA . ALA A 1 82 ? 1.641 -8.920 -9.906 1.00 97.88 82 ALA A CA 1
ATOM 643 C C . ALA A 1 82 ? 0.608 -9.138 -8.787 1.00 97.88 82 ALA A C 1
ATOM 645 O O . ALA A 1 82 ? 0.487 -10.244 -8.260 1.00 97.88 82 ALA A O 1
ATOM 646 N N . ALA A 1 83 ? -0.190 -8.120 -8.462 1.00 98.12 83 ALA A N 1
ATOM 647 C CA . ALA A 1 83 ? -1.255 -8.246 -7.470 1.00 98.12 83 ALA A CA 1
ATOM 648 C C . ALA A 1 83 ? -2.341 -9.243 -7.897 1.00 98.12 83 ALA A C 1
ATOM 650 O O . ALA A 1 83 ? -2.788 -10.079 -7.109 1.00 98.12 83 ALA A O 1
ATOM 651 N N . GLU A 1 84 ? -2.754 -9.199 -9.161 1.00 98.31 84 GLU A N 1
ATOM 652 C CA . GLU A 1 84 ? -3.719 -10.145 -9.700 1.00 98.31 84 GLU A CA 1
ATOM 653 C C . GLU A 1 84 ? -3.205 -11.588 -9.649 1.00 98.31 84 GLU A C 1
ATOM 655 O O . GLU A 1 84 ? -3.967 -12.494 -9.314 1.00 98.31 84 GLU A O 1
ATOM 660 N N . TYR A 1 85 ? -1.924 -11.805 -9.964 1.00 98.19 85 TYR A N 1
ATOM 661 C CA . TYR A 1 85 ? -1.277 -13.112 -9.886 1.00 98.19 85 TYR A CA 1
ATO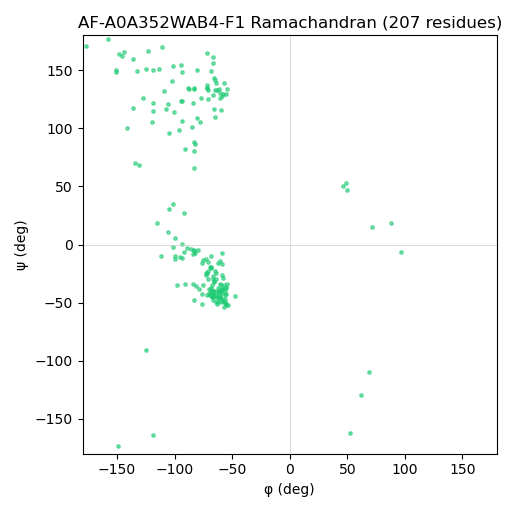M 662 C C . TYR A 1 85 ? -1.395 -13.687 -8.475 1.00 98.19 85 TYR A C 1
ATOM 664 O O . TYR A 1 85 ? -1.960 -14.761 -8.301 1.00 98.19 85 TYR A O 1
ATOM 672 N N . TRP A 1 86 ? -0.971 -12.950 -7.446 1.00 97.81 86 TRP A N 1
ATOM 673 C CA . TRP A 1 86 ? -1.067 -13.435 -6.065 1.00 97.81 86 TRP A CA 1
ATOM 674 C C . TRP A 1 86 ? -2.518 -13.596 -5.591 1.00 97.81 86 TRP A C 1
ATOM 676 O O . TRP A 1 86 ? -2.819 -14.517 -4.831 1.00 97.81 86 TRP A O 1
ATOM 686 N N . THR A 1 87 ? -3.434 -12.755 -6.078 1.00 97.38 87 THR A N 1
ATOM 687 C CA . THR A 1 87 ? -4.873 -12.874 -5.786 1.00 97.38 87 THR A CA 1
ATOM 688 C C . THR A 1 87 ? -5.473 -14.143 -6.386 1.00 97.38 87 THR A C 1
ATOM 690 O O . THR A 1 87 ? -6.261 -14.806 -5.717 1.00 97.38 87 THR A O 1
ATOM 693 N N . ARG A 1 88 ? -5.081 -14.524 -7.608 1.00 97.12 88 ARG A N 1
ATOM 694 C CA . ARG A 1 88 ? -5.545 -15.754 -8.268 1.00 97.12 88 ARG A CA 1
ATOM 695 C C . ARG A 1 88 ? -4.871 -17.005 -7.711 1.00 97.12 88 ARG A C 1
ATOM 697 O O . ARG A 1 88 ? -5.559 -17.942 -7.323 1.00 97.12 88 ARG A O 1
ATOM 704 N N . GLU A 1 89 ? -3.544 -17.008 -7.648 1.00 96.25 89 GLU A N 1
ATOM 705 C CA . GLU A 1 89 ? -2.759 -18.216 -7.374 1.00 96.25 89 GLU A CA 1
ATOM 706 C C . GLU A 1 89 ? -2.722 -18.585 -5.889 1.00 96.25 89 GLU A C 1
ATOM 708 O O . GLU A 1 89 ? -2.773 -19.762 -5.539 1.00 96.25 89 GLU A O 1
ATOM 713 N N . LEU A 1 90 ? -2.645 -17.591 -4.996 1.00 94.00 90 LEU A N 1
ATOM 714 C CA . LEU A 1 90 ? -2.619 -17.827 -3.546 1.00 94.00 90 LEU A CA 1
ATOM 715 C C . LEU A 1 90 ? -3.968 -17.585 -2.867 1.00 94.00 90 LEU A C 1
ATOM 717 O O . LEU A 1 90 ? -4.071 -17.792 -1.656 1.00 94.00 90 LEU A O 1
ATOM 721 N N . ALA A 1 91 ? -4.987 -17.160 -3.622 1.00 94.44 91 ALA A N 1
ATOM 722 C CA . ALA A 1 91 ? -6.309 -16.822 -3.102 1.00 94.44 91 ALA A CA 1
ATOM 723 C C . ALA A 1 91 ? -6.232 -15.867 -1.895 1.00 94.44 91 ALA A C 1
ATOM 725 O O . ALA A 1 91 ? -6.847 -16.112 -0.853 1.00 94.44 91 ALA A O 1
ATOM 726 N N . VAL A 1 92 ? -5.426 -14.802 -2.010 1.00 96.56 92 VAL A N 1
ATOM 727 C CA . VAL A 1 92 ? -5.283 -13.826 -0.923 1.00 96.56 92 VAL A CA 1
ATOM 728 C C . VAL A 1 92 ? -6.601 -13.096 -0.678 1.00 96.56 92 VAL A C 1
ATOM 730 O O . VAL A 1 92 ? -7.353 -12.770 -1.599 1.00 96.56 92 VAL A O 1
ATOM 733 N N . ASP A 1 93 ? -6.889 -12.844 0.594 1.00 98.06 93 ASP A N 1
ATOM 734 C CA . ASP A 1 93 ? -8.150 -12.250 1.031 1.00 98.06 93 ASP A CA 1
ATOM 735 C C . ASP A 1 93 ? -8.078 -10.725 1.123 1.00 98.06 93 ASP A C 1
ATOM 737 O O . ASP A 1 93 ? -9.094 -10.081 1.369 1.00 98.06 93 ASP A O 1
ATOM 741 N N . GLY A 1 94 ? -6.896 -10.138 0.944 1.00 97.94 94 GLY A N 1
ATOM 742 C CA . GLY A 1 94 ? -6.731 -8.696 0.953 1.00 97.94 94 GLY A CA 1
ATOM 743 C C . GLY A 1 94 ? -5.316 -8.219 0.666 1.00 97.94 94 GLY A C 1
ATOM 744 O O . GLY A 1 94 ? -4.357 -8.995 0.666 1.00 97.94 94 GLY A O 1
ATOM 745 N N . TRP A 1 95 ? -5.216 -6.908 0.482 1.00 98.56 95 TRP A N 1
ATOM 746 C CA . TRP A 1 95 ? -3.989 -6.164 0.241 1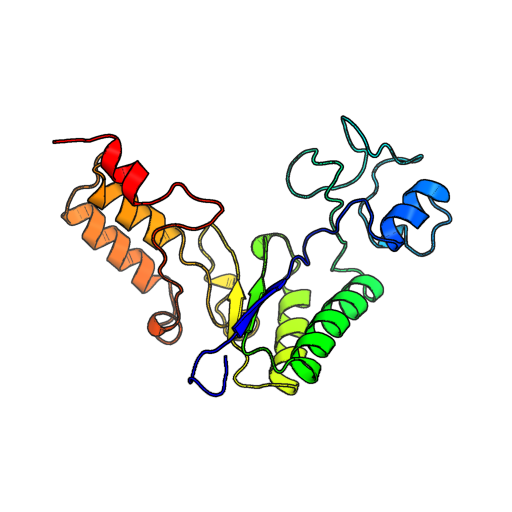.00 98.56 95 TRP A CA 1
ATOM 747 C C . TRP A 1 95 ? -3.877 -5.002 1.226 1.00 98.56 95 TRP A C 1
ATOM 749 O O . TRP A 1 95 ? -4.785 -4.175 1.308 1.00 98.56 95 TRP A O 1
ATOM 759 N N . ARG A 1 96 ? -2.758 -4.930 1.951 1.00 98.44 96 ARG A N 1
ATOM 760 C CA . ARG A 1 96 ? -2.292 -3.734 2.660 1.00 98.44 96 ARG A CA 1
ATOM 761 C C . ARG A 1 96 ? -1.346 -2.997 1.723 1.00 98.44 96 ARG A C 1
ATOM 763 O O . ARG A 1 96 ? -0.394 -3.587 1.236 1.00 98.44 96 ARG A O 1
ATOM 770 N N . LEU A 1 97 ? -1.643 -1.739 1.441 1.00 98.00 97 LEU A N 1
ATOM 771 C CA . LEU A 1 97 ? -0.935 -0.922 0.464 1.00 98.00 97 LEU A CA 1
ATOM 772 C C . LEU A 1 97 ? 0.041 -0.005 1.199 1.00 98.00 97 LEU A C 1
ATOM 774 O O . LEU A 1 97 ? -0.406 0.857 1.952 1.00 98.00 97 LEU A O 1
ATOM 778 N N . ASP A 1 98 ? 1.336 -0.219 0.997 1.00 96.31 98 ASP A N 1
ATOM 779 C CA . ASP A 1 98 ? 2.419 0.558 1.606 1.00 96.31 98 ASP A CA 1
ATOM 780 C C . ASP A 1 98 ? 2.495 1.967 1.008 1.00 96.31 98 ASP A C 1
ATOM 782 O O . ASP A 1 98 ? 2.459 2.113 -0.220 1.00 96.31 98 ASP A O 1
ATOM 786 N N . VAL A 1 99 ? 2.602 2.988 1.870 1.00 92.50 99 VAL A N 1
ATOM 787 C CA . VAL A 1 99 ? 2.766 4.406 1.473 1.00 92.50 99 VAL A CA 1
ATOM 788 C C . VAL A 1 99 ? 1.771 4.796 0.365 1.00 92.50 99 VAL A C 1
ATOM 790 O O . VAL A 1 99 ? 2.123 5.279 -0.718 1.00 92.50 99 VAL A O 1
ATOM 793 N N . ALA A 1 100 ? 0.495 4.478 0.596 1.00 93.69 100 ALA A N 1
ATOM 794 C CA . ALA A 1 100 ? -0.523 4.509 -0.450 1.00 93.69 100 ALA A CA 1
ATOM 795 C C . ALA A 1 100 ? -0.896 5.937 -0.885 1.00 93.69 100 ALA A C 1
ATOM 797 O O . ALA A 1 100 ? -1.379 6.143 -2.001 1.00 93.69 100 ALA A O 1
ATOM 798 N N . ASP A 1 101 ? -0.657 6.915 -0.012 1.00 92.38 101 ASP A N 1
ATOM 799 C CA . ASP A 1 101 ? -0.888 8.343 -0.218 1.00 92.38 101 ASP A CA 1
ATOM 800 C C . ASP A 1 101 ? 0.068 8.988 -1.233 1.00 92.38 101 ASP A C 1
ATOM 802 O O . ASP A 1 101 ? -0.269 10.020 -1.813 1.00 92.38 101 ASP A O 1
ATOM 806 N N . GLU A 1 102 ? 1.214 8.364 -1.521 1.00 92.94 102 GLU A N 1
ATOM 807 C CA . GLU A 1 102 ? 2.173 8.851 -2.523 1.00 92.94 102 GLU A CA 1
ATOM 808 C C . GLU A 1 102 ? 1.991 8.250 -3.929 1.00 92.94 102 GLU A C 1
ATOM 810 O O . GLU A 1 102 ? 2.760 8.565 -4.848 1.00 92.94 102 GLU A O 1
ATOM 815 N N . VAL A 1 103 ? 0.999 7.376 -4.110 1.00 94.50 103 VAL A N 1
ATOM 816 C CA . VAL A 1 103 ? 0.678 6.729 -5.388 1.00 94.50 103 VAL A CA 1
ATOM 817 C C . VAL A 1 103 ? -0.539 7.406 -6.017 1.00 94.50 103 VAL A C 1
ATOM 819 O O . VAL A 1 103 ? -1.497 7.773 -5.336 1.00 94.50 103 VAL A O 1
ATOM 822 N N . HIS A 1 104 ? -0.514 7.582 -7.341 1.00 90.81 104 HIS A N 1
ATOM 823 C CA . HIS A 1 104 ? -1.545 8.341 -8.046 1.00 90.81 104 HIS A CA 1
ATOM 824 C C . HIS A 1 104 ? -2.948 7.710 -7.876 1.00 90.81 104 HIS A C 1
ATOM 826 O O . HIS A 1 104 ? -3.100 6.513 -8.122 1.00 90.81 104 HIS A O 1
ATOM 832 N N . PRO A 1 105 ? -4.012 8.480 -7.562 1.00 92.31 105 PRO A N 1
ATOM 833 C CA . PRO A 1 105 ? -5.359 7.935 -7.326 1.00 92.31 105 PRO A CA 1
ATOM 834 C C . PRO A 1 105 ? -5.925 7.070 -8.463 1.00 92.31 105 PRO A C 1
ATOM 836 O O . PRO A 1 105 ? -6.628 6.092 -8.218 1.00 92.31 105 PRO A O 1
ATOM 839 N N . ASP A 1 106 ? -5.605 7.394 -9.720 1.00 94.94 106 ASP A N 1
ATOM 840 C CA . ASP A 1 106 ? -6.060 6.596 -10.871 1.00 94.94 106 ASP A CA 1
ATOM 841 C C . ASP A 1 106 ? -5.465 5.185 -10.899 1.00 94.94 106 ASP A C 1
ATOM 843 O O . ASP A 1 106 ? -6.143 4.255 -11.336 1.00 94.94 106 ASP A O 1
ATOM 847 N N . PHE A 1 107 ? -4.242 5.004 -10.385 1.00 97.62 107 PHE A N 1
ATOM 848 C CA . PHE A 1 107 ? -3.674 3.672 -10.188 1.00 97.62 107 PHE A CA 1
ATOM 849 C C . PHE A 1 107 ? -4.557 2.870 -9.227 1.00 97.62 107 PHE A C 1
ATOM 851 O O . PHE A 1 107 ? -4.914 1.732 -9.522 1.00 97.62 107 PHE A O 1
ATOM 858 N N . TRP A 1 108 ? -4.987 3.477 -8.115 1.00 97.69 108 TRP A N 1
ATOM 859 C CA . TRP A 1 108 ? -5.825 2.809 -7.119 1.00 97.69 108 TRP A CA 1
ATOM 860 C C . TRP A 1 108 ? -7.229 2.473 -7.615 1.00 97.69 108 TRP A C 1
ATOM 862 O O . TRP A 1 108 ? -7.756 1.412 -7.274 1.00 97.69 108 TRP A O 1
ATOM 872 N N . ARG A 1 109 ? -7.823 3.323 -8.459 1.00 97.75 109 ARG A N 1
ATOM 873 C CA . ARG A 1 109 ? -9.115 3.035 -9.107 1.00 97.75 109 ARG A CA 1
ATOM 874 C C . ARG A 1 109 ? -9.036 1.818 -10.021 1.00 97.75 109 ARG A C 1
ATOM 876 O O . ARG A 1 109 ? -9.905 0.940 -9.985 1.00 97.75 109 ARG A O 1
ATOM 883 N N . GLU A 1 110 ? -7.985 1.752 -10.834 1.00 98.12 110 GLU A N 1
ATOM 884 C CA . GLU A 1 110 ? -7.752 0.623 -11.732 1.00 98.12 110 GLU A CA 1
ATOM 885 C C . GLU A 1 110 ? -7.425 -0.653 -10.946 1.00 98.12 110 GLU A C 1
ATOM 887 O O . GLU A 1 110 ? -8.034 -1.699 -11.182 1.00 98.12 110 GLU A O 1
ATOM 892 N N . PHE A 1 111 ? -6.548 -0.540 -9.944 1.00 98.50 111 PHE A N 1
ATOM 893 C CA . PHE A 1 111 ? -6.203 -1.614 -9.018 1.00 98.50 111 PHE A CA 1
ATOM 894 C C . PHE A 1 111 ? -7.452 -2.209 -8.365 1.00 98.50 111 PHE A C 1
ATOM 896 O O . PHE A 1 111 ? -7.679 -3.415 -8.457 1.00 98.50 111 PHE A O 1
ATOM 903 N N . ARG A 1 112 ? -8.317 -1.372 -7.774 1.00 98.44 112 ARG A N 1
ATOM 904 C CA . ARG A 1 112 ? -9.581 -1.822 -7.178 1.00 98.44 112 ARG A CA 1
ATOM 905 C C . ARG A 1 112 ? -10.424 -2.582 -8.189 1.00 98.44 112 ARG A C 1
ATOM 907 O O . ARG A 1 112 ? -10.881 -3.680 -7.888 1.00 98.44 112 ARG A O 1
ATOM 914 N N . THR A 1 113 ? -10.632 -2.002 -9.368 1.00 98.44 113 THR A N 1
ATOM 915 C CA . THR A 1 113 ? -11.476 -2.594 -10.413 1.00 98.44 113 THR A CA 1
ATOM 916 C C . THR A 1 113 ? -10.991 -3.997 -10.778 1.00 98.44 113 THR A C 1
ATOM 918 O O . THR A 1 113 ? -11.785 -4.937 -10.803 1.00 98.44 113 THR A O 1
ATOM 921 N N . ARG A 1 114 ? -9.682 -4.160 -10.991 1.00 98.44 114 ARG A N 1
ATOM 922 C CA . ARG A 1 114 ? -9.073 -5.435 -11.394 1.00 98.44 114 ARG A CA 1
ATOM 923 C C . ARG A 1 114 ? -9.055 -6.471 -10.269 1.00 98.44 114 ARG A C 1
ATOM 925 O O . ARG A 1 114 ? -9.439 -7.618 -10.488 1.00 98.44 114 ARG A O 1
ATOM 932 N N . ILE A 1 115 ? -8.710 -6.073 -9.047 1.00 98.38 115 ILE A N 1
ATOM 933 C CA . ILE A 1 115 ? -8.692 -6.983 -7.892 1.00 98.38 115 ILE A CA 1
ATOM 934 C C . ILE A 1 115 ? -10.102 -7.442 -7.513 1.00 98.38 115 ILE A C 1
ATOM 936 O O . ILE A 1 115 ? -10.325 -8.638 -7.316 1.00 98.38 115 ILE A O 1
ATOM 940 N N . LYS A 1 116 ? -11.079 -6.528 -7.483 1.00 98.12 116 LYS A N 1
ATOM 941 C CA . LYS A 1 116 ? -12.480 -6.869 -7.189 1.00 98.12 116 LYS A CA 1
ATOM 942 C C . LYS A 1 116 ? -13.118 -7.727 -8.284 1.00 98.12 116 LYS A C 1
ATOM 944 O O . LYS A 1 116 ? -14.006 -8.514 -7.972 1.00 98.12 116 LYS A O 1
ATOM 949 N N . ALA A 1 117 ? -12.660 -7.626 -9.536 1.00 98.25 117 ALA A N 1
ATOM 950 C CA . ALA A 1 117 ? -13.095 -8.521 -10.610 1.00 98.25 117 ALA A CA 1
ATOM 951 C C . ALA A 1 117 ? -12.630 -9.975 -10.402 1.00 98.25 117 ALA A C 1
ATOM 953 O O . ALA A 1 117 ? -13.316 -10.899 -10.832 1.00 98.25 117 ALA A O 1
ATOM 954 N N . ILE A 1 118 ? -11.492 -10.186 -9.730 1.00 97.94 118 ILE A N 1
ATOM 955 C CA . ILE A 1 118 ? -10.974 -11.521 -9.395 1.00 97.94 118 ILE A CA 1
ATOM 956 C C . ILE A 1 118 ? -11.630 -12.052 -8.118 1.00 97.94 118 ILE A C 1
ATOM 958 O O . ILE A 1 118 ? -12.078 -13.195 -8.075 1.00 97.94 118 ILE A O 1
ATOM 962 N N . ASN A 1 119 ? -11.674 -11.225 -7.074 1.00 97.50 119 ASN A N 1
ATOM 963 C CA . ASN A 1 119 ? -12.259 -11.567 -5.786 1.00 97.50 119 ASN A CA 1
ATOM 964 C C . ASN A 1 119 ? -13.007 -10.343 -5.220 1.00 97.50 119 ASN A C 1
ATOM 966 O O . ASN A 1 119 ? -12.374 -9.454 -4.643 1.00 97.50 119 ASN A O 1
ATOM 970 N N . PRO A 1 120 ? -14.349 -10.292 -5.341 1.00 97.44 120 PRO A N 1
ATOM 971 C CA . PRO A 1 120 ? -15.158 -9.186 -4.818 1.00 97.44 120 PRO A CA 1
ATOM 972 C C . PRO A 1 120 ? -14.993 -8.960 -3.306 1.00 97.44 120 PRO A C 1
ATOM 974 O O . PRO A 1 120 ? -15.076 -7.824 -2.832 1.00 97.44 120 PRO A O 1
ATOM 977 N N . GLU A 1 121 ? -14.682 -10.028 -2.567 1.00 96.50 121 GLU A N 1
ATOM 978 C CA . GLU A 1 121 ? -14.482 -10.020 -1.115 1.00 96.50 121 GLU A CA 1
ATOM 979 C C . GLU A 1 121 ? -13.047 -9.642 -0.708 1.00 96.50 121 GLU A C 1
ATOM 981 O O . GLU A 1 121 ? -12.757 -9.542 0.482 1.00 96.50 121 GLU A O 1
ATOM 986 N N . CYS A 1 122 ? -12.134 -9.435 -1.666 1.00 97.62 122 CYS A N 1
ATOM 987 C CA . CYS A 1 122 ? -10.745 -9.077 -1.378 1.00 97.62 122 CYS A CA 1
ATOM 988 C C . CYS A 1 122 ? -10.676 -7.696 -0.719 1.00 97.62 122 CYS A C 1
ATOM 990 O O . CYS A 1 122 ? -11.057 -6.703 -1.337 1.00 97.62 122 CYS A O 1
ATOM 992 N N . LEU A 1 123 ? -10.208 -7.621 0.523 1.00 97.62 123 LEU A N 1
ATOM 993 C CA . LEU A 1 123 ? -10.150 -6.388 1.302 1.00 97.62 123 LEU A CA 1
ATOM 994 C C . LEU A 1 123 ? -8.976 -5.504 0.858 1.00 97.62 123 LEU A C 1
ATOM 996 O O . LEU A 1 123 ? -7.832 -5.948 0.874 1.00 97.62 123 LEU A O 1
ATOM 1000 N N . ILE A 1 124 ? -9.234 -4.241 0.517 1.00 98.38 124 ILE A N 1
ATOM 1001 C CA . ILE A 1 124 ? -8.187 -3.280 0.132 1.00 98.38 124 ILE A CA 1
ATOM 1002 C C . ILE A 1 124 ? -7.980 -2.259 1.251 1.00 98.38 124 ILE A C 1
ATOM 1004 O O . ILE A 1 124 ? -8.884 -1.482 1.568 1.00 98.38 124 ILE A O 1
ATOM 1008 N N . ILE A 1 125 ? -6.779 -2.254 1.826 1.00 98.06 125 ILE A N 1
ATOM 1009 C CA . ILE A 1 125 ? -6.407 -1.467 2.999 1.00 98.06 125 ILE A CA 1
ATOM 1010 C C . ILE A 1 125 ? -5.272 -0.506 2.634 1.00 98.06 125 ILE A C 1
ATOM 1012 O O . ILE A 1 125 ? -4.161 -0.947 2.360 1.00 98.06 125 ILE A O 1
ATOM 1016 N N . GLY A 1 126 ? -5.517 0.802 2.683 1.00 97.56 126 GLY A N 1
ATOM 1017 C CA . GLY A 1 126 ? -4.462 1.803 2.501 1.00 97.56 126 GLY A CA 1
ATOM 1018 C C . GLY A 1 126 ? -3.671 2.076 3.783 1.00 97.56 126 GLY A C 1
ATOM 1019 O O . GLY A 1 126 ? -4.263 2.289 4.846 1.00 97.56 126 GLY A O 1
ATOM 1020 N N . GLU A 1 12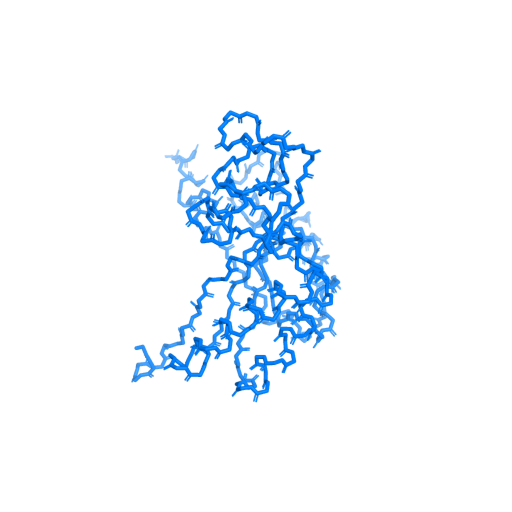7 ? -2.345 2.136 3.700 1.00 96.94 127 GLU A N 1
ATOM 1021 C CA . GLU A 1 127 ? -1.551 2.864 4.685 1.00 96.94 127 GLU A CA 1
ATOM 1022 C C . GLU A 1 127 ? -1.575 4.357 4.354 1.00 96.94 127 GLU A C 1
ATOM 1024 O O . GLU A 1 127 ? -0.979 4.796 3.375 1.00 96.94 127 GLU A O 1
ATOM 1029 N N . VAL A 1 128 ? -2.282 5.130 5.180 1.00 94.38 128 VAL A N 1
ATOM 1030 C CA . VAL A 1 128 ? -2.327 6.591 5.095 1.00 94.38 128 VAL A CA 1
ATOM 1031 C C . VAL A 1 128 ? -2.198 7.136 6.509 1.00 94.38 128 VAL A C 1
ATOM 1033 O O . VAL A 1 128 ? -3.030 6.864 7.375 1.00 94.38 128 VAL A O 1
ATOM 1036 N N . MET A 1 129 ? -1.133 7.892 6.762 1.00 90.06 129 MET A N 1
ATOM 1037 C CA . MET A 1 129 ? -0.791 8.358 8.113 1.00 90.06 129 MET A CA 1
ATOM 1038 C C . MET A 1 129 ? -1.668 9.526 8.591 1.00 90.06 129 MET A C 1
ATOM 1040 O O . MET A 1 129 ? -1.680 9.844 9.782 1.00 90.06 129 MET A O 1
ATOM 1044 N N . HIS A 1 130 ? -2.373 10.174 7.662 1.00 90.00 130 HIS A N 1
ATOM 1045 C CA . HIS A 1 130 ? -3.203 11.358 7.870 1.00 90.00 130 HIS A CA 1
ATOM 1046 C C . HIS A 1 130 ? -4.680 11.087 7.523 1.00 90.00 130 HIS A C 1
ATOM 1048 O O . HIS A 1 130 ? -5.112 9.939 7.439 1.00 90.00 130 HIS A O 1
ATOM 1054 N N . ASP A 1 131 ? -5.483 12.143 7.351 1.00 86.94 131 ASP A N 1
ATOM 1055 C CA . ASP A 1 131 ? -6.874 12.001 6.911 1.00 86.94 131 ASP A CA 1
ATOM 1056 C C . ASP A 1 131 ? -6.951 11.330 5.530 1.00 86.94 131 ASP A C 1
ATOM 1058 O O . ASP A 1 131 ? -6.305 11.776 4.584 1.00 86.94 131 ASP A O 1
ATOM 1062 N N . ALA A 1 132 ? -7.732 10.255 5.427 1.00 90.44 132 ALA A N 1
ATOM 1063 C CA . ALA A 1 132 ? -7.822 9.429 4.225 1.00 90.44 132 ALA A CA 1
ATOM 1064 C C . ALA A 1 132 ? -9.212 9.461 3.570 1.00 90.44 132 ALA A C 1
ATOM 1066 O O . ALA A 1 132 ? -9.547 8.569 2.788 1.00 90.44 132 ALA A O 1
ATOM 1067 N N . VAL A 1 133 ? -10.048 10.461 3.886 1.00 90.50 133 VAL A N 1
ATOM 1068 C CA . VAL A 1 133 ? -11.444 10.522 3.409 1.00 90.50 133 VAL A CA 1
ATOM 1069 C C . VAL A 1 133 ? -11.521 10.493 1.878 1.00 90.50 133 VAL A C 1
ATOM 1071 O O . VAL A 1 133 ? -12.421 9.867 1.317 1.00 90.50 133 VAL A O 1
ATOM 1074 N N . SER A 1 134 ? -10.551 11.107 1.195 1.00 92.31 134 SER A N 1
ATOM 1075 C CA . SER A 1 134 ? -10.446 11.131 -0.272 1.00 92.31 134 SER A CA 1
ATOM 1076 C C . SER A 1 134 ? -10.229 9.755 -0.913 1.00 92.31 134 SER A C 1
ATOM 1078 O O . SER A 1 134 ? -10.581 9.574 -2.077 1.00 92.31 134 SER A O 1
ATOM 1080 N N . PHE A 1 135 ? -9.676 8.788 -0.178 1.00 93.12 135 PHE A N 1
ATOM 1081 C CA . PHE A 1 135 ? -9.447 7.422 -0.656 1.00 93.12 135 PHE A CA 1
ATOM 1082 C C . PHE A 1 135 ? -10.599 6.463 -0.308 1.00 93.12 135 PHE A C 1
ATOM 1084 O O . PHE A 1 135 ? -10.677 5.352 -0.833 1.00 93.12 135 PHE A O 1
ATOM 1091 N N . LEU A 1 136 ? -11.518 6.894 0.562 1.00 94.38 136 LEU A N 1
ATOM 1092 C CA . LEU A 1 136 ? -12.615 6.095 1.122 1.00 94.38 136 LEU A CA 1
ATOM 1093 C C . LEU A 1 136 ? -13.973 6.458 0.497 1.00 94.38 136 LEU A C 1
ATOM 1095 O O . LEU A 1 136 ? -15.036 6.362 1.117 1.00 94.38 136 LEU A O 1
ATOM 1099 N N . THR A 1 137 ? -13.945 6.877 -0.768 1.00 92.44 137 THR A N 1
ATOM 1100 C CA . THR A 1 137 ? -15.122 7.226 -1.576 1.00 92.44 137 THR A CA 1
ATOM 1101 C C . THR A 1 137 ? -15.806 6.022 -2.229 1.00 92.44 137 THR A C 1
ATOM 1103 O O . THR A 1 137 ? -16.889 6.178 -2.790 1.00 92.44 137 THR A O 1
ATOM 1106 N N . GLY A 1 138 ? -15.227 4.822 -2.101 1.00 92.69 138 GLY A N 1
ATOM 1107 C CA . GLY A 1 138 ? -15.765 3.553 -2.613 1.00 92.69 138 GLY A CA 1
ATOM 1108 C C . GLY A 1 138 ? -15.204 3.124 -3.975 1.00 92.69 138 GLY A C 1
ATOM 1109 O O . GLY A 1 138 ? -15.468 2.007 -4.421 1.00 92.69 138 GLY A O 1
ATOM 1110 N N . ASP A 1 139 ? -14.406 3.981 -4.612 1.00 95.50 139 ASP A N 1
ATOM 1111 C CA . ASP A 1 139 ? -13.728 3.753 -5.894 1.00 95.50 139 ASP A CA 1
ATOM 1112 C C . ASP A 1 139 ? -12.249 3.357 -5.746 1.00 95.50 139 ASP A C 1
ATOM 1114 O O . ASP A 1 139 ? -11.650 2.921 -6.723 1.00 95.50 139 ASP A O 1
ATOM 1118 N N . GLN A 1 140 ? -11.670 3.456 -4.544 1.00 96.69 140 GLN A N 1
ATOM 1119 C CA . GLN A 1 140 ? -10.264 3.130 -4.266 1.00 96.69 140 GLN A CA 1
ATOM 1120 C C . GLN A 1 140 ? -10.145 2.088 -3.135 1.00 96.69 140 GLN A C 1
ATOM 1122 O O . GLN A 1 140 ? -10.191 0.881 -3.396 1.00 96.69 140 GLN A O 1
ATOM 1127 N N . PHE A 1 141 ? -10.039 2.509 -1.873 1.00 97.25 141 PHE A N 1
ATOM 1128 C CA . PHE A 1 141 ? -9.827 1.591 -0.747 1.00 97.25 141 PHE A CA 1
ATOM 1129 C C . PHE A 1 141 ? -11.146 1.189 -0.080 1.00 97.25 141 PHE A C 1
ATOM 1131 O O . PHE A 1 141 ? -12.135 1.921 -0.137 1.00 97.25 141 PHE A O 1
ATOM 1138 N N . ASP A 1 142 ? -11.164 0.016 0.558 1.00 96.81 142 ASP A N 1
ATOM 1139 C CA . ASP A 1 142 ? -12.273 -0.385 1.434 1.00 96.81 142 ASP A CA 1
ATOM 1140 C C . ASP A 1 142 ? -12.095 0.196 2.842 1.00 96.81 142 ASP A C 1
ATOM 1142 O O . ASP A 1 142 ? -13.070 0.525 3.518 1.00 96.81 142 ASP A O 1
ATOM 1146 N N . THR A 1 143 ? -10.842 0.313 3.288 1.00 96.31 143 THR A N 1
ATOM 1147 C CA . THR A 1 143 ? -10.473 0.823 4.609 1.00 96.31 143 THR A CA 1
ATOM 1148 C C . THR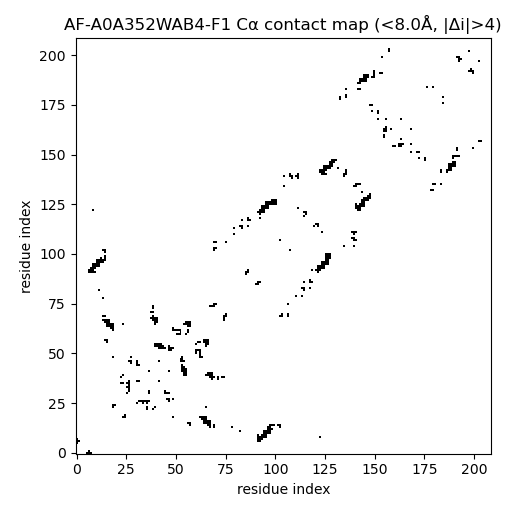 A 1 143 ? -9.032 1.346 4.622 1.00 96.31 143 THR A C 1
ATOM 1150 O O . THR A 1 143 ? -8.311 1.250 3.628 1.00 96.31 143 THR A O 1
ATOM 1153 N N . VAL A 1 144 ? -8.604 1.902 5.753 1.00 96.69 144 VAL A N 1
ATOM 1154 C CA . VAL A 1 144 ? -7.234 2.356 6.002 1.00 96.69 144 VAL A CA 1
ATOM 1155 C C . VAL A 1 144 ? -6.749 1.946 7.386 1.00 96.69 144 VAL A C 1
ATOM 1157 O O . VAL A 1 144 ? -7.546 1.696 8.297 1.00 96.69 144 VAL A O 1
ATOM 1160 N N . MET A 1 145 ? -5.428 1.933 7.554 1.00 97.06 145 MET A N 1
ATOM 1161 C CA . MET A 1 145 ? -4.788 1.930 8.869 1.00 97.06 145 MET A CA 1
ATOM 1162 C C . MET A 1 145 ? -5.113 3.249 9.578 1.00 97.06 145 MET A C 1
ATOM 1164 O O . MET A 1 145 ? -4.670 4.315 9.160 1.00 97.06 145 MET A O 1
ATOM 1168 N N . HIS A 1 146 ? -5.935 3.201 10.627 1.00 95.25 146 HIS A N 1
ATOM 1169 C CA . HIS A 1 146 ? -6.549 4.397 11.205 1.00 95.25 146 HIS A CA 1
ATOM 1170 C C . HIS A 1 146 ? -5.607 5.108 12.195 1.00 95.25 146 HIS A C 1
ATOM 1172 O O . HIS A 1 146 ? -5.857 5.182 13.401 1.00 95.25 146 HIS A O 1
ATOM 1178 N N . TYR A 1 147 ? -4.502 5.642 11.674 1.00 95.00 147 TYR A N 1
ATOM 1179 C CA . TYR A 1 147 ? -3.456 6.311 12.448 1.00 95.00 147 TYR A CA 1
ATOM 1180 C C . TYR A 1 147 ? -3.932 7.540 13.247 1.00 95.00 147 TYR A C 1
ATOM 1182 O O . TYR A 1 147 ? -3.526 7.653 14.404 1.00 95.00 147 TYR A O 1
ATOM 1190 N N . PRO A 1 148 ? -4.827 8.416 12.739 1.00 94.44 148 PRO A N 1
ATOM 1191 C CA . PRO A 1 148 ? -5.371 9.514 13.546 1.00 94.44 148 PRO A CA 1
ATOM 1192 C C . PRO A 1 148 ? -6.075 9.043 14.828 1.00 94.44 148 PRO A C 1
ATOM 1194 O O . PRO A 1 148 ? -5.920 9.649 15.888 1.00 94.44 148 PRO A O 1
ATOM 1197 N N . TRP A 1 149 ? -6.807 7.926 14.756 1.00 95.25 149 TRP A N 1
ATOM 1198 C CA . TRP A 1 149 ? -7.407 7.296 15.933 1.00 95.25 149 TRP A CA 1
ATOM 1199 C C . TRP A 1 149 ? -6.354 6.672 16.844 1.00 95.25 149 TRP A C 1
ATOM 1201 O O . TRP A 1 149 ? -6.426 6.855 18.058 1.00 95.25 149 TRP A O 1
ATOM 1211 N N . GLN A 1 150 ? -5.351 5.994 16.273 1.00 94.88 150 GLN A N 1
ATOM 1212 C CA . GLN A 1 150 ? -4.241 5.441 17.049 1.00 94.88 150 GLN A CA 1
ATOM 1213 C C . GLN A 1 150 ? -3.550 6.539 17.864 1.00 94.88 150 GLN A C 1
ATOM 1215 O O . GLN A 1 150 ? -3.370 6.361 19.065 1.00 94.88 150 GLN A O 1
ATOM 1220 N N . HIS A 1 151 ? -3.172 7.664 17.246 1.00 92.75 151 HIS A N 1
ATOM 1221 C CA . HIS A 1 151 ? -2.488 8.764 17.941 1.00 92.75 151 HIS A CA 1
ATOM 1222 C C . HIS A 1 151 ? -3.337 9.306 19.077 1.00 92.75 151 HIS A C 1
ATOM 1224 O O . HIS A 1 151 ? -2.863 9.350 20.207 1.00 92.75 151 HIS A O 1
ATOM 1230 N N . LEU A 1 152 ? -4.611 9.603 18.809 1.00 94.38 152 LEU A N 1
ATOM 1231 C CA . LEU A 1 152 ? -5.537 10.091 19.826 1.00 94.38 152 LEU A CA 1
ATOM 1232 C C . LEU A 1 152 ? -5.636 9.131 21.021 1.00 94.38 152 LEU A C 1
ATOM 1234 O O . LEU A 1 152 ? -5.531 9.552 22.173 1.00 94.38 152 LEU A O 1
ATOM 1238 N N . CYS A 1 153 ? -5.837 7.837 20.761 1.00 94.50 153 CYS A N 1
ATOM 1239 C CA . CYS A 1 153 ? -5.968 6.841 21.818 1.00 94.50 153 CYS A CA 1
ATOM 1240 C C . CYS A 1 153 ? -4.663 6.636 22.588 1.00 94.50 153 CYS A C 1
ATOM 1242 O O . CYS A 1 153 ? -4.690 6.568 23.815 1.00 94.50 153 CYS A O 1
ATOM 1244 N N . VAL A 1 154 ? -3.525 6.544 21.899 1.00 92.62 154 VAL A N 1
ATOM 1245 C CA . VAL A 1 154 ? -2.224 6.348 22.546 1.00 92.62 154 VAL A CA 1
ATOM 1246 C C . VAL A 1 154 ? -1.842 7.571 23.376 1.00 92.62 154 VAL A C 1
ATOM 1248 O O . VAL A 1 154 ? -1.446 7.405 24.529 1.00 92.62 154 VAL A O 1
ATOM 1251 N N . ASP A 1 155 ? -2.007 8.786 22.858 1.00 91.88 155 ASP A N 1
ATOM 1252 C CA . ASP A 1 155 ? -1.657 10.014 23.578 1.00 91.88 155 ASP A CA 1
ATOM 1253 C C . ASP A 1 155 ? -2.549 10.219 24.812 1.00 91.88 155 ASP A C 1
ATOM 1255 O O . ASP A 1 155 ? -2.035 10.515 25.897 1.00 91.88 155 ASP A O 1
ATOM 1259 N N . PHE A 1 156 ? -3.857 9.947 24.698 1.00 93.56 156 PHE A N 1
ATOM 1260 C CA . PHE A 1 156 ? -4.789 9.975 25.829 1.00 93.56 156 PHE A CA 1
ATOM 1261 C C . PHE A 1 156 ? -4.446 8.924 26.897 1.00 93.56 156 PHE A C 1
ATOM 1263 O O . PHE A 1 156 ? -4.305 9.251 28.078 1.00 93.56 156 PHE A O 1
ATOM 1270 N N . LEU A 1 157 ? -4.264 7.658 26.501 1.00 92.25 157 LEU A N 1
ATOM 1271 C CA . LEU A 1 157 ? -4.021 6.558 27.441 1.00 92.25 157 LEU A CA 1
ATOM 1272 C C . LEU A 1 157 ? -2.657 6.659 28.130 1.00 92.25 157 LEU A C 1
ATOM 1274 O O . LEU A 1 157 ? -2.531 6.347 29.315 1.00 92.25 157 LEU A O 1
ATOM 1278 N N . THR A 1 158 ? -1.629 7.098 27.402 1.00 89.81 158 THR A N 1
ATOM 1279 C CA . THR A 1 158 ? -0.273 7.242 27.949 1.00 89.81 158 THR A CA 1
ATOM 1280 C C . THR A 1 158 ? -0.072 8.570 28.674 1.00 89.81 158 THR A C 1
ATOM 1282 O O . THR A 1 158 ? 0.944 8.735 29.355 1.00 89.81 158 THR A O 1
ATOM 1285 N N . LYS A 1 159 ? -1.037 9.502 28.599 1.00 85.31 159 LYS A N 1
ATOM 1286 C CA . LYS A 1 159 ? -0.928 10.884 29.097 1.00 85.31 159 LYS A CA 1
ATOM 1287 C C . LYS A 1 159 ? 0.367 11.529 28.602 1.00 85.31 159 LYS A C 1
ATOM 1289 O O . LYS A 1 159 ? 1.215 11.932 29.410 1.00 85.31 159 LYS A O 1
ATOM 1294 N N . ARG A 1 160 ? 0.580 11.477 27.287 1.00 81.12 160 ARG A N 1
ATOM 1295 C CA . ARG A 1 160 ? 1.719 12.128 26.633 1.00 81.12 160 ARG A CA 1
ATOM 1296 C C . ARG A 1 160 ? 1.542 13.642 26.726 1.00 81.12 160 ARG A C 1
ATOM 1298 O O . ARG A 1 160 ? 0.415 14.104 26.788 1.00 81.12 160 ARG A O 1
ATOM 1305 N N . GLU A 1 161 ? 2.634 14.399 26.780 1.00 78.44 161 GLU A N 1
ATOM 1306 C CA . GLU A 1 161 ? 2.555 15.863 26.782 1.00 78.44 161 GLU A CA 1
ATOM 1307 C C . GLU A 1 161 ? 2.411 16.407 25.346 1.00 78.44 161 GLU A C 1
ATOM 1309 O O . GLU A 1 161 ? 3.183 15.980 24.478 1.00 78.44 161 GLU A O 1
ATOM 1314 N N . PRO A 1 162 ? 1.485 17.354 25.091 1.00 82.56 162 PRO A N 1
ATOM 1315 C CA . PRO A 1 162 ? 0.499 17.897 26.035 1.00 82.56 162 PRO A CA 1
ATOM 1316 C C . PRO A 1 162 ? -0.619 16.891 26.350 1.00 82.56 162 PRO A C 1
ATOM 1318 O O . PRO A 1 162 ? -1.124 16.214 25.456 1.00 82.56 162 PRO A O 1
ATOM 1321 N N . GLN A 1 163 ? -1.005 16.793 27.626 1.00 87.75 163 GLN A N 1
ATOM 1322 C CA . GLN A 1 163 ? -2.038 15.842 28.050 1.00 87.75 163 GLN A CA 1
ATOM 1323 C C . GLN A 1 163 ? -3.410 16.204 27.484 1.00 87.75 163 GLN A C 1
ATOM 1325 O O . GLN A 1 163 ? -3.902 17.311 27.687 1.00 87.75 163 GLN A O 1
ATOM 1330 N N . ILE A 1 164 ? -4.051 15.221 26.854 1.00 91.62 164 ILE A N 1
ATOM 1331 C CA . ILE A 1 164 ? -5.407 15.336 26.316 1.00 91.62 164 ILE A CA 1
ATOM 1332 C C . ILE A 1 164 ? -6.411 15.069 27.445 1.00 91.62 164 ILE A C 1
ATOM 1334 O O . ILE A 1 164 ? -6.397 14.002 28.069 1.00 91.62 164 ILE A O 1
ATOM 1338 N N . GLY A 1 165 ? -7.285 16.039 27.718 1.00 94.00 165 GLY A N 1
ATOM 1339 C CA . GLY A 1 165 ? -8.382 15.889 28.679 1.00 94.00 165 GLY A CA 1
ATOM 1340 C C . GLY A 1 165 ? -9.495 14.965 28.166 1.00 94.00 165 GLY A C 1
ATOM 1341 O O . GLY A 1 165 ? -9.591 14.688 26.974 1.00 94.00 165 GLY A O 1
ATOM 1342 N N . LEU A 1 166 ? -10.381 14.498 29.054 1.00 95.25 166 LEU A N 1
ATOM 1343 C CA . LEU A 1 166 ? -11.496 13.618 28.663 1.00 95.25 166 LEU A CA 1
ATOM 1344 C C . LEU A 1 166 ? -12.440 14.274 27.640 1.00 95.25 166 LEU A C 1
ATOM 1346 O O . LEU A 1 166 ? -12.872 13.611 26.700 1.00 95.25 166 LEU A O 1
ATOM 1350 N N . GLU A 1 167 ? -12.748 15.560 27.822 1.00 96.62 167 GLU A N 1
ATOM 1351 C CA . GLU A 1 167 ? -13.608 16.329 26.911 1.00 96.62 167 GLU A CA 1
ATOM 1352 C C . GLU A 1 167 ? -12.963 16.455 25.527 1.00 96.62 167 GLU A C 1
ATOM 1354 O O . GLU A 1 167 ? -13.566 16.079 24.526 1.00 96.62 167 GLU A O 1
ATOM 1359 N N . GLU A 1 168 ? -11.691 16.857 25.475 1.00 95.81 168 GLU A N 1
ATOM 1360 C CA . GLU A 1 168 ? -10.933 16.966 24.225 1.00 95.81 168 GLU A CA 1
ATOM 1361 C C . GLU A 1 168 ? -10.810 15.617 23.500 1.00 95.81 168 GLU A C 1
ATOM 1363 O O . GLU A 1 168 ? -10.939 15.547 22.272 1.00 95.81 168 GLU A O 1
ATOM 1368 N N . PHE A 1 169 ? -10.606 14.528 24.245 1.00 96.81 169 PHE A N 1
ATOM 1369 C CA . PHE A 1 169 ? -10.590 13.180 23.687 1.00 96.81 169 PHE A CA 1
ATOM 1370 C C . PHE A 1 169 ? -11.940 12.816 23.060 1.00 96.81 169 PHE A C 1
ATOM 1372 O O . PHE A 1 169 ? -11.983 12.366 21.912 1.00 96.81 169 PHE A O 1
ATOM 1379 N N . ALA A 1 170 ? -13.040 13.033 23.788 1.00 97.25 170 ALA A N 1
ATOM 1380 C CA . ALA A 1 170 ? -14.386 12.735 23.310 1.00 97.25 170 ALA A CA 1
ATOM 1381 C C . ALA A 1 170 ? -14.742 13.557 22.060 1.00 97.25 170 ALA A C 1
ATOM 1383 O O . ALA A 1 170 ? -15.235 12.997 21.076 1.00 97.25 170 ALA A O 1
ATOM 1384 N N . ASP A 1 171 ? -14.415 14.849 22.059 1.00 97.06 171 ASP A N 1
ATOM 1385 C CA . ASP A 1 171 ? -14.651 15.749 20.931 1.00 97.06 171 ASP A CA 1
ATOM 1386 C C . ASP A 1 171 ? -13.829 15.347 19.704 1.00 97.06 171 ASP A C 1
ATOM 1388 O O . ASP A 1 171 ? -14.343 15.297 18.582 1.00 97.06 171 ASP A O 1
ATOM 1392 N N . THR A 1 172 ? -12.550 15.014 19.895 1.00 95.44 172 THR A N 1
ATOM 1393 C CA . THR A 1 172 ? -11.672 14.589 18.796 1.00 95.44 172 THR A CA 1
ATOM 1394 C C . THR A 1 172 ? -12.113 13.252 18.215 1.00 95.44 172 THR A C 1
ATOM 1396 O O . THR A 1 172 ? -12.186 13.111 16.993 1.00 95.44 172 THR A O 1
ATOM 1399 N N . LEU A 1 173 ? -12.487 12.290 19.060 1.00 94.88 173 LEU A N 1
ATOM 1400 C CA . LEU A 1 173 ? -13.021 11.005 18.615 1.00 94.88 173 LEU A CA 1
ATOM 1401 C C . LEU A 1 173 ? -14.333 11.186 17.836 1.00 94.88 173 LEU A C 1
ATOM 1403 O O . LEU A 1 173 ? -14.541 10.542 16.804 1.00 94.88 173 LEU A O 1
ATOM 1407 N N . GLY A 1 174 ? -15.196 12.097 18.296 1.00 94.94 174 GLY A N 1
ATOM 1408 C CA . GLY A 1 174 ? -16.411 12.500 17.593 1.00 94.94 174 GLY A CA 1
ATOM 1409 C C . GLY A 1 174 ? -16.118 13.063 16.202 1.00 94.94 174 GLY A C 1
ATOM 1410 O O . GLY A 1 174 ? -16.738 12.628 15.230 1.00 94.94 174 GLY A O 1
ATOM 1411 N N . ARG A 1 175 ? -15.132 13.962 16.083 1.00 93.81 175 ARG A N 1
ATOM 1412 C CA . ARG A 1 175 ? -14.693 14.532 14.796 1.00 93.81 175 ARG A CA 1
ATOM 1413 C C . ARG A 1 175 ? -14.136 13.475 13.846 1.00 93.81 175 ARG A C 1
ATOM 1415 O O . ARG A 1 175 ? -14.544 1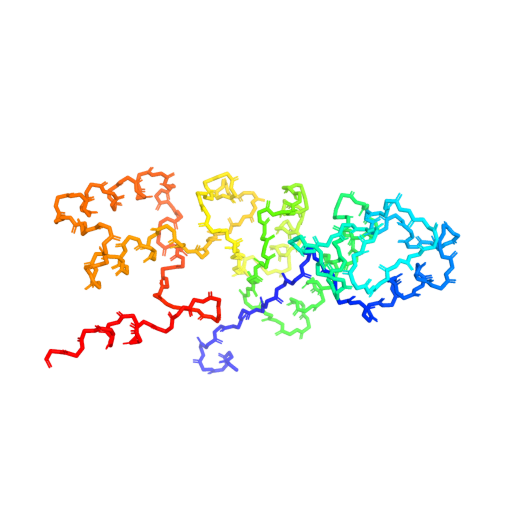3.448 12.689 1.00 93.81 175 ARG A O 1
ATOM 1422 N N . LEU A 1 176 ? -13.274 12.576 14.327 1.00 92.50 176 LEU A N 1
ATOM 1423 C CA . LEU A 1 176 ? -12.736 11.476 13.513 1.00 92.50 176 LEU A CA 1
ATOM 1424 C C . LEU A 1 176 ? -13.853 10.579 12.969 1.00 92.50 176 LEU A C 1
ATOM 1426 O O . LEU A 1 176 ? -13.846 10.210 11.798 1.00 92.50 176 LEU A O 1
ATOM 1430 N N . ARG A 1 177 ? -14.855 10.270 13.799 1.00 90.94 177 ARG A N 1
ATOM 1431 C CA . ARG A 1 177 ? -16.017 9.488 13.369 1.00 90.94 177 ARG A CA 1
ATOM 1432 C C . ARG A 1 177 ? -16.875 10.234 12.343 1.00 90.94 177 ARG A C 1
ATOM 1434 O O . ARG A 1 177 ? -17.360 9.599 11.415 1.00 90.94 177 ARG A O 1
ATOM 1441 N N . GLN A 1 178 ? -17.082 11.540 12.513 1.00 91.25 178 GLN A N 1
ATOM 1442 C CA . GLN A 1 178 ? -17.886 12.360 11.596 1.00 91.25 178 GLN A CA 1
ATOM 1443 C C . GLN A 1 178 ? -17.206 12.599 10.244 1.00 91.25 178 GLN A C 1
ATOM 1445 O O . GLN A 1 178 ? -17.902 12.745 9.243 1.00 91.25 178 GLN A O 1
ATOM 1450 N N . ALA A 1 179 ? -15.872 12.624 10.205 1.00 88.12 179 ALA A N 1
ATOM 1451 C CA . ALA A 1 179 ? -15.118 12.769 8.962 1.00 88.12 179 ALA A CA 1
ATOM 1452 C C . ALA A 1 179 ? -15.340 11.584 8.006 1.00 88.12 179 ALA A C 1
ATOM 1454 O O . ALA A 1 179 ? -15.301 11.744 6.788 1.00 88.12 179 ALA A O 1
ATOM 1455 N N . GLN A 1 180 ? -15.604 10.395 8.553 1.00 87.50 180 GLN A N 1
ATOM 1456 C CA . GLN A 1 180 ? -15.750 9.166 7.782 1.00 87.50 180 GLN A CA 1
ATOM 1457 C C . GLN A 1 180 ? -17.208 8.883 7.414 1.00 87.50 180 GLN A C 1
ATOM 1459 O O . GLN A 1 180 ? -18.144 9.165 8.164 1.00 87.50 180 GLN A O 1
ATOM 1464 N N . ARG A 1 181 ? -17.417 8.239 6.260 1.00 86.31 181 ARG A N 1
ATOM 1465 C CA . ARG A 1 181 ? -18.737 7.706 5.897 1.00 86.31 181 ARG A CA 1
ATOM 1466 C C . ARG A 1 181 ? -19.133 6.619 6.895 1.00 86.31 181 ARG A C 1
ATOM 1468 O O . ARG A 1 181 ? -18.326 5.754 7.230 1.00 86.31 181 ARG A O 1
ATOM 1475 N N . SER A 1 182 ? -20.402 6.603 7.298 1.00 86.19 182 SER A N 1
ATOM 1476 C CA . SER A 1 182 ? -20.928 5.617 8.253 1.00 86.19 182 SER A CA 1
ATOM 1477 C C . SER A 1 182 ? -20.772 4.166 7.787 1.00 86.19 182 SER A C 1
ATOM 1479 O O . SER A 1 182 ? -20.677 3.271 8.621 1.00 86.19 182 SER A O 1
ATOM 1481 N N . SER A 1 183 ? -20.709 3.930 6.472 1.00 88.69 183 SER A N 1
ATOM 1482 C CA . SER A 1 183 ? -20.447 2.616 5.874 1.00 88.69 183 SER A CA 1
ATOM 1483 C C . SER A 1 183 ? -18.993 2.156 6.012 1.00 88.69 183 SER A C 1
ATOM 1485 O O . SER A 1 183 ? -18.736 0.959 5.984 1.00 88.69 183 SER A O 1
ATOM 1487 N N . VAL A 1 184 ? -18.048 3.089 6.157 1.00 91.75 184 VAL A N 1
ATOM 1488 C CA . VAL A 1 184 ? -16.606 2.814 6.259 1.00 91.75 184 VAL A CA 1
ATOM 1489 C C . VAL A 1 184 ? -16.185 2.647 7.716 1.00 91.75 184 VAL A C 1
ATOM 1491 O O . VAL A 1 184 ? -15.325 1.826 8.013 1.00 91.75 184 VAL A O 1
ATOM 1494 N N . THR A 1 185 ? -16.817 3.374 8.648 1.00 90.50 185 THR A N 1
ATOM 1495 C CA . THR A 1 185 ? -16.465 3.350 10.080 1.00 90.50 185 THR A CA 1
ATOM 1496 C C . THR A 1 185 ? -16.303 1.940 10.674 1.00 90.50 185 THR A C 1
ATOM 1498 O O . THR A 1 185 ? -15.324 1.735 11.389 1.00 90.50 185 THR A O 1
ATOM 1501 N N . PRO A 1 186 ? -17.186 0.954 10.397 1.00 91.62 186 PRO A N 1
ATOM 1502 C CA . PRO A 1 186 ? -17.042 -0.400 10.940 1.00 91.62 186 PRO A CA 1
ATOM 1503 C C . PRO A 1 186 ? -15.844 -1.174 10.375 1.00 91.62 186 PRO A C 1
ATOM 1505 O O . PRO A 1 186 ? -15.421 -2.152 10.983 1.00 91.62 186 PRO A O 1
ATOM 1508 N N . ALA A 1 187 ? -15.323 -0.760 9.218 1.00 93.19 187 ALA A N 1
ATOM 1509 C CA . ALA A 1 187 ? -14.217 -1.413 8.528 1.00 93.19 187 ALA A CA 1
ATOM 1510 C C . ALA A 1 187 ? -12.849 -0.786 8.844 1.00 93.19 187 ALA A C 1
ATOM 1512 O O . ALA A 1 187 ? -11.833 -1.375 8.476 1.00 93.19 187 ALA A O 1
ATOM 1513 N N . LEU A 1 188 ? -12.796 0.383 9.502 1.00 95.31 188 LEU A N 1
ATOM 1514 C CA . LEU A 1 188 ? -11.545 1.077 9.848 1.00 95.31 188 LEU A CA 1
ATOM 1515 C C . LEU A 1 188 ? -10.605 0.170 10.645 1.00 95.31 188 LEU A C 1
ATOM 1517 O O . LEU A 1 188 ? -10.996 -0.412 11.661 1.00 95.31 188 LEU A O 1
ATOM 1521 N N . TRP A 1 189 ? -9.345 0.083 10.214 1.00 95.88 189 TRP A N 1
ATOM 1522 C CA . TRP A 1 189 ? -8.361 -0.733 10.912 1.00 95.88 189 TRP A CA 1
ATOM 1523 C C . TRP A 1 189 ? -7.787 0.038 12.100 1.00 95.88 189 TRP A C 1
ATOM 1525 O O . TRP A 1 189 ? -6.770 0.724 12.008 1.00 95.88 189 TRP A O 1
ATOM 1535 N N . ASN A 1 190 ? -8.481 -0.065 13.231 1.00 95.44 190 ASN A N 1
ATOM 1536 C CA . ASN A 1 190 ? -8.070 0.523 14.502 1.00 95.44 190 ASN A CA 1
ATOM 1537 C C . ASN A 1 190 ? -6.969 -0.340 15.140 1.00 95.44 190 ASN A C 1
ATOM 1539 O O . ASN A 1 190 ? -7.241 -1.424 15.658 1.00 95.44 190 ASN A O 1
ATOM 1543 N N . LEU A 1 191 ? -5.727 0.140 15.089 1.00 94.94 191 LEU A N 1
ATOM 1544 C CA . LEU A 1 191 ? -4.540 -0.523 15.634 1.00 94.94 191 LEU A CA 1
ATOM 1545 C C . LEU A 1 191 ? -3.872 0.329 16.721 1.00 94.94 191 LEU A C 1
ATOM 1547 O O . LEU A 1 191 ? -3.935 1.553 16.667 1.00 94.94 191 LEU A O 1
ATOM 1551 N N . PHE A 1 192 ? -3.213 -0.308 17.695 1.00 94.25 192 PHE A N 1
ATOM 1552 C CA . PHE A 1 192 ? -2.474 0.389 18.761 1.00 94.25 192 PHE A CA 1
ATOM 1553 C C . PHE A 1 192 ? -0.975 0.485 18.492 1.00 94.25 192 PHE A C 1
ATOM 1555 O O . PHE A 1 192 ? -0.371 1.506 18.803 1.00 94.25 192 PHE A O 1
ATOM 1562 N N . ASP A 1 193 ? -0.379 -0.524 17.865 1.00 93.69 193 ASP A N 1
ATOM 1563 C CA . ASP A 1 193 ? 1.016 -0.531 17.432 1.00 93.69 193 ASP A CA 1
ATOM 1564 C C . ASP A 1 193 ? 1.182 -1.282 16.100 1.00 93.69 193 ASP A C 1
ATOM 1566 O O . ASP A 1 193 ? 0.267 -1.953 15.620 1.00 93.69 193 ASP A O 1
ATOM 1570 N N . SER A 1 194 ? 2.338 -1.100 15.465 1.00 95.00 194 SER A N 1
ATOM 1571 C CA . SER A 1 194 ? 2.725 -1.734 14.201 1.00 95.00 194 SER A CA 1
ATOM 1572 C C . SER A 1 194 ? 4.245 -1.917 14.176 1.00 95.00 194 SER A C 1
ATOM 1574 O O . SER A 1 194 ? 4.917 -1.690 15.183 1.00 95.00 194 SER A O 1
ATOM 1576 N N . HIS A 1 195 ? 4.800 -2.352 13.049 1.00 94.88 195 HIS A N 1
ATOM 1577 C CA . HIS A 1 195 ? 6.250 -2.405 12.871 1.00 94.88 195 HIS A CA 1
ATOM 1578 C C . HIS A 1 195 ? 6.873 -1.003 12.708 1.00 94.88 195 HIS A C 1
ATOM 1580 O O . HIS A 1 195 ? 8.017 -0.813 13.112 1.00 94.88 195 HIS A O 1
ATOM 1586 N N . ASP A 1 196 ? 6.099 -0.014 12.249 1.00 91.44 196 ASP A N 1
ATOM 1587 C CA . ASP A 1 196 ? 6.521 1.393 12.108 1.00 91.44 196 ASP A CA 1
ATOM 1588 C C . ASP A 1 196 ? 6.282 2.238 13.364 1.00 91.44 196 ASP A C 1
ATOM 1590 O O . ASP A 1 196 ? 6.594 3.432 13.412 1.00 91.44 196 ASP A O 1
ATOM 1594 N N . ARG A 1 197 ? 5.679 1.648 14.400 1.00 89.00 197 ARG A N 1
ATOM 1595 C CA . ARG A 1 197 ? 5.313 2.342 15.636 1.00 89.00 197 ARG A CA 1
ATOM 1596 C C . ARG A 1 197 ? 5.899 1.652 16.855 1.00 89.00 197 ARG A C 1
ATOM 1598 O O . ARG A 1 197 ? 6.104 0.444 16.899 1.00 89.00 197 ARG A O 1
ATOM 1605 N N . MET A 1 198 ? 6.160 2.453 17.886 1.00 89.38 198 MET A N 1
ATOM 1606 C CA . MET A 1 198 ? 6.591 1.931 19.177 1.00 89.38 198 MET A CA 1
ATOM 1607 C C . MET A 1 198 ? 5.550 0.943 19.711 1.00 89.38 198 MET A C 1
ATOM 1609 O O . MET A 1 198 ? 4.350 1.206 19.650 1.00 89.38 198 MET A O 1
ATOM 1613 N N . ARG A 1 199 ? 6.024 -0.166 20.289 1.00 92.94 199 ARG A N 1
ATOM 1614 C CA . ARG A 1 199 ? 5.166 -1.120 20.994 1.00 92.94 199 ARG A CA 1
ATOM 1615 C C . ARG A 1 199 ? 4.360 -0.415 22.074 1.00 92.94 199 ARG A C 1
ATOM 1617 O O . ARG A 1 199 ? 4.925 0.321 22.889 1.00 92.94 199 ARG A O 1
ATOM 1624 N N . ILE A 1 200 ? 3.065 -0.708 22.138 1.00 91.25 200 ILE A N 1
ATOM 1625 C CA . ILE A 1 200 ? 2.155 -0.016 23.056 1.00 91.25 200 ILE A CA 1
ATOM 1626 C C . ILE A 1 200 ? 2.593 -0.171 24.520 1.00 91.25 200 ILE A C 1
ATOM 1628 O O . ILE A 1 200 ? 2.590 0.790 25.285 1.00 91.25 200 ILE A O 1
ATOM 1632 N N . LEU A 1 201 ? 3.090 -1.353 24.899 1.00 91.25 201 LEU A N 1
ATOM 1633 C CA . LEU A 1 201 ? 3.597 -1.612 26.247 1.00 91.25 201 LEU A CA 1
ATOM 1634 C C . LEU A 1 201 ? 4.798 -0.723 26.605 1.00 91.25 201 LEU A C 1
ATOM 1636 O O . LEU A 1 201 ? 4.908 -0.270 27.743 1.00 91.25 201 LEU A O 1
ATOM 1640 N N . THR A 1 202 ? 5.688 -0.444 25.651 1.00 89.94 202 THR A N 1
ATOM 1641 C CA . THR A 1 202 ? 6.827 0.460 25.861 1.00 89.94 202 THR A CA 1
ATOM 1642 C C . THR A 1 202 ? 6.354 1.898 26.043 1.00 89.94 202 THR A C 1
ATOM 1644 O O . THR A 1 202 ? 6.856 2.583 26.933 1.00 89.94 202 THR A O 1
ATOM 1647 N N . ALA A 1 203 ? 5.342 2.323 25.281 1.00 86.88 203 ALA A N 1
ATOM 1648 C CA . ALA A 1 203 ? 4.732 3.642 25.438 1.00 86.88 203 ALA A CA 1
ATOM 1649 C C . ALA A 1 203 ? 4.135 3.838 26.848 1.00 86.88 203 ALA A C 1
ATOM 1651 O O . ALA A 1 203 ? 4.255 4.918 27.422 1.00 86.88 203 ALA A O 1
ATOM 1652 N N . PHE A 1 204 ? 3.589 2.776 27.456 1.00 85.25 204 PHE A N 1
ATOM 1653 C CA . PHE A 1 204 ? 3.183 2.775 28.868 1.00 85.25 204 PHE A CA 1
ATOM 1654 C C . PHE A 1 204 ? 4.364 2.671 29.850 1.00 85.25 204 PHE A C 1
ATOM 1656 O O . PHE A 1 204 ? 4.332 3.266 30.923 1.00 85.25 204 PHE A O 1
ATOM 1663 N N . SER A 1 205 ? 5.424 1.936 29.503 1.00 74.56 205 SER A N 1
ATOM 1664 C CA . SER A 1 205 ? 6.555 1.638 30.400 1.00 74.56 205 SER A CA 1
ATOM 1665 C C . SER A 1 205 ? 7.482 2.824 30.676 1.00 74.56 205 SER A C 1
ATOM 1667 O O . SER A 1 205 ? 8.248 2.770 31.638 1.00 74.56 205 SER A O 1
ATOM 1669 N N . GLY A 1 206 ? 7.374 3.921 29.917 1.00 59.03 206 GLY A N 1
ATOM 1670 C CA . GLY A 1 206 ? 7.919 5.225 30.327 1.00 59.03 206 GLY A CA 1
ATOM 1671 C C . GLY A 1 206 ? 7.343 5.735 31.661 1.00 59.03 206 GLY A C 1
ATOM 1672 O O . GLY A 1 206 ? 7.813 6.735 32.195 1.00 59.03 206 GLY A O 1
ATOM 1673 N N . LYS A 1 207 ? 6.337 5.032 32.200 1.00 56.75 207 LYS A N 1
ATOM 1674 C CA . LYS A 1 207 ? 5.690 5.233 33.494 1.00 56.75 207 LYS A CA 1
ATOM 1675 C C . LYS A 1 207 ? 5.528 3.876 34.194 1.00 56.75 207 LYS A C 1
ATOM 1677 O O . LYS A 1 207 ? 4.419 3.362 34.321 1.00 56.75 207 LYS A O 1
ATOM 1682 N N . ARG A 1 208 ? 6.628 3.259 34.650 1.00 39.16 208 ARG A N 1
ATOM 1683 C CA . ARG A 1 208 ? 6.501 2.302 35.765 1.00 39.16 208 ARG A CA 1
ATOM 1684 C C . ARG A 1 208 ? 5.924 3.091 36.943 1.00 39.16 208 ARG A C 1
ATOM 1686 O O . ARG A 1 208 ? 6.542 4.070 37.356 1.00 39.16 208 ARG A O 1
ATOM 1693 N N . ALA A 1 209 ? 4.718 2.716 37.367 1.00 43.94 209 ALA A N 1
ATOM 1694 C CA . ALA A 1 209 ? 4.133 3.166 38.625 1.00 43.94 209 ALA A CA 1
ATOM 1695 C C . ALA A 1 209 ? 5.052 2.814 39.802 1.00 43.94 209 ALA A C 1
ATOM 1697 O O . ALA A 1 209 ? 5.751 1.774 39.702 1.00 43.94 209 ALA A O 1
#

Sequence (209 aa):
CHQRGIRVVLDAVFNHSGSDFAPFQDVVRTGRDSPYAAWFNIYKYPIVASGAPNYETFSCGIASMPKLMTDQPAVREYLIQAAEYWTRELAVDGWRLDVADEVHPDFWREFRTRIKAINPECLIIGEVMHDAVSFLTGDQFDTVMHYPWQHLCVDFLTKREPQIGLEEFADTLGRLRQAQRSSVTPALWNLFDSHDRMRILTAFSGKRA

pLDDT: mean 93.57, std 7.43, range [39.16, 98.56]

Radius of gyration: 20.02 Å; Cα contacts (8 Å, |Δi|>4): 312; chains: 1; bounding box: 46×42×62 Å